Protein AF-A0A9F2QWY6-F1 (afdb_monomer)

Structure (mmCIF, N/CA/C/O backbone):
data_AF-A0A9F2QWY6-F1
#
_entry.id   AF-A0A9F2QWY6-F1
#
loop_
_atom_site.group_PDB
_atom_site.id
_atom_site.type_symbol
_atom_site.label_atom_id
_atom_site.label_alt_id
_atom_site.label_comp_id
_atom_site.label_asym_id
_atom_site.label_entity_id
_atom_site.label_seq_id
_atom_site.pdbx_PDB_ins_code
_atom_site.Cartn_x
_atom_site.Cartn_y
_atom_site.Cartn_z
_atom_site.occupancy
_atom_site.B_iso_or_equiv
_atom_site.auth_seq_id
_atom_site.auth_comp_id
_atom_site.auth_asym_id
_atom_site.auth_atom_id
_atom_site.pdbx_PDB_model_num
ATOM 1 N N . MET A 1 1 ? 34.491 2.754 6.392 1.00 31.45 1 MET A N 1
ATOM 2 C CA . MET A 1 1 ? 33.878 1.571 7.035 1.00 31.45 1 MET A CA 1
ATOM 3 C C . MET A 1 1 ? 32.371 1.788 7.098 1.00 31.45 1 MET A C 1
ATOM 5 O O . MET A 1 1 ? 31.916 2.496 7.986 1.00 31.45 1 MET A O 1
ATOM 9 N N . PHE A 1 2 ? 31.604 1.245 6.149 1.00 26.08 2 PHE A N 1
ATOM 10 C CA . PHE A 1 2 ? 30.136 1.249 6.210 1.00 26.08 2 PHE A CA 1
ATOM 11 C C . PHE A 1 2 ? 29.656 -0.187 6.412 1.00 26.08 2 PHE A C 1
ATOM 13 O O . PHE A 1 2 ? 30.104 -1.099 5.720 1.00 26.08 2 PHE A O 1
ATOM 20 N N . ASN A 1 3 ? 28.843 -0.392 7.447 1.00 26.22 3 ASN A N 1
ATOM 21 C CA . ASN A 1 3 ? 28.659 -1.705 8.055 1.00 26.22 3 ASN A CA 1
ATOM 22 C C . ASN A 1 3 ? 27.457 -2.434 7.433 1.00 26.22 3 ASN A C 1
ATOM 24 O O . ASN A 1 3 ? 26.312 -2.193 7.819 1.00 26.22 3 ASN A O 1
ATOM 28 N N . SER A 1 4 ? 27.719 -3.310 6.460 1.00 37.56 4 SER A N 1
ATOM 29 C CA . SER A 1 4 ? 26.700 -4.017 5.663 1.00 37.56 4 SER A CA 1
ATOM 30 C C . SER A 1 4 ? 26.098 -5.231 6.384 1.00 37.56 4 SER A C 1
ATOM 32 O O . SER A 1 4 ? 26.088 -6.333 5.847 1.00 37.56 4 SER A O 1
ATOM 34 N N . ASN A 1 5 ? 25.628 -5.036 7.619 1.00 38.53 5 ASN A N 1
ATOM 35 C CA . ASN A 1 5 ? 24.796 -5.992 8.356 1.00 38.53 5 ASN A CA 1
ATOM 36 C C . ASN A 1 5 ? 24.107 -5.296 9.545 1.00 38.53 5 ASN A C 1
ATOM 38 O O . ASN A 1 5 ? 24.535 -5.401 10.694 1.00 38.53 5 ASN A O 1
ATOM 42 N N . ARG A 1 6 ? 23.019 -4.565 9.274 1.00 45.00 6 ARG A N 1
ATOM 43 C CA . ARG A 1 6 ? 22.017 -4.238 10.299 1.00 45.00 6 ARG A CA 1
ATOM 44 C C . ARG A 1 6 ? 20.748 -5.023 10.002 1.00 45.00 6 ARG A C 1
ATOM 46 O O . ARG A 1 6 ? 20.099 -4.780 8.989 1.00 45.00 6 ARG A O 1
ATOM 53 N N . SER A 1 7 ? 20.385 -5.920 10.914 1.00 53.16 7 SER A N 1
ATOM 54 C CA . SER A 1 7 ? 19.002 -6.368 11.056 1.00 53.16 7 SER A CA 1
ATOM 55 C C . SER A 1 7 ? 18.111 -5.138 11.227 1.00 53.16 7 SER A C 1
ATOM 57 O O . SER A 1 7 ? 18.423 -4.273 12.049 1.00 53.16 7 SER A O 1
ATOM 59 N N . LEU A 1 8 ? 17.033 -5.052 10.450 1.00 58.62 8 LEU A N 1
ATOM 60 C CA . LEU A 1 8 ? 16.106 -3.926 10.499 1.00 58.62 8 LEU A CA 1
ATOM 61 C C . LEU A 1 8 ? 15.502 -3.817 11.909 1.00 58.62 8 LEU A C 1
ATOM 63 O O . LEU A 1 8 ? 14.853 -4.754 12.370 1.00 58.62 8 LEU A O 1
ATOM 67 N N . GLY A 1 9 ? 15.754 -2.710 12.612 1.00 58.84 9 GLY A N 1
ATOM 68 C CA . GLY A 1 9 ? 15.251 -2.525 13.972 1.00 58.84 9 GLY A CA 1
ATOM 69 C C . GLY A 1 9 ? 13.754 -2.222 13.973 1.00 58.84 9 GLY A C 1
ATOM 70 O O . GLY A 1 9 ? 13.238 -1.608 13.043 1.00 58.84 9 GLY A O 1
ATOM 71 N N . GLU A 1 10 ? 13.038 -2.575 15.042 1.00 57.00 10 GLU A N 1
ATOM 72 C CA . GLU A 1 10 ? 11.590 -2.308 15.128 1.00 57.00 10 GLU A CA 1
ATOM 73 C C . GLU A 1 10 ? 11.282 -0.798 15.067 1.00 57.00 10 GLU A C 1
ATOM 75 O O . GLU A 1 10 ? 10.338 -0.368 14.405 1.00 57.00 10 GLU A O 1
ATOM 80 N N . GLY A 1 11 ? 12.164 0.038 15.631 1.00 61.59 11 GLY A N 1
ATOM 81 C CA . GLY A 1 11 ? 12.109 1.497 15.487 1.00 61.59 11 GLY A CA 1
ATOM 82 C C . GLY A 1 11 ? 12.361 2.024 14.064 1.00 61.59 11 GLY A C 1
ATOM 83 O O . GLY A 1 11 ? 12.090 3.195 13.799 1.00 61.59 11 GLY A O 1
ATOM 84 N N . ASP A 1 12 ? 12.858 1.198 13.140 1.00 83.94 12 ASP A N 1
ATOM 85 C CA . ASP A 1 12 ? 13.017 1.550 11.726 1.00 83.94 12 ASP A CA 1
ATOM 86 C C . ASP A 1 12 ? 11.749 1.237 10.914 1.00 83.94 12 ASP A C 1
ATOM 88 O O . ASP A 1 12 ? 11.452 1.967 9.970 1.00 83.94 12 ASP A O 1
ATOM 92 N N . LEU A 1 13 ? 10.926 0.261 11.324 1.00 87.69 13 LEU A N 1
ATOM 93 C CA . LEU A 1 13 ? 9.651 -0.064 10.660 1.00 87.69 13 LEU A CA 1
ATOM 94 C C . LEU A 1 13 ? 8.667 1.117 10.654 1.00 87.69 13 LEU A C 1
ATOM 96 O O . LEU A 1 13 ? 8.023 1.371 9.636 1.00 87.69 13 LEU A O 1
ATOM 100 N N . ARG A 1 14 ? 8.591 1.896 11.745 1.00 91.12 14 ARG A N 1
ATOM 101 C CA . ARG A 1 14 ? 7.781 3.133 11.795 1.00 91.12 14 ARG A CA 1
ATOM 102 C C . ARG A 1 14 ? 8.348 4.238 10.901 1.00 91.12 14 ARG A C 1
ATOM 104 O O . ARG A 1 14 ? 7.586 4.987 10.294 1.00 91.12 14 ARG A O 1
ATOM 111 N N . LYS A 1 15 ? 9.679 4.344 10.790 1.00 89.00 15 LYS A N 1
ATOM 112 C CA . LYS A 1 15 ? 10.328 5.316 9.890 1.00 89.00 15 LYS A CA 1
ATOM 113 C C . LYS A 1 15 ? 10.047 4.961 8.435 1.00 89.00 15 LYS A C 1
ATOM 115 O O . LYS A 1 15 ? 9.662 5.841 7.676 1.00 89.00 15 LYS A O 1
ATOM 120 N N . LEU A 1 16 ? 10.168 3.684 8.073 1.00 90.44 16 LEU A N 1
ATOM 121 C CA . LEU A 1 16 ? 9.819 3.177 6.747 1.00 90.44 16 LEU A CA 1
ATOM 122 C C . LEU A 1 16 ? 8.336 3.406 6.441 1.00 90.44 16 LEU A C 1
ATOM 124 O O . LEU A 1 16 ? 8.017 3.818 5.332 1.00 90.44 16 LEU A O 1
ATOM 128 N N . LEU A 1 17 ? 7.441 3.240 7.425 1.00 93.25 17 LEU A N 1
ATOM 129 C CA . LEU A 1 17 ? 6.008 3.485 7.224 1.00 93.25 17 LEU A CA 1
ATOM 130 C C . LEU A 1 17 ? 5.759 4.968 6.938 1.00 93.25 17 LEU A C 1
ATOM 132 O O . LEU A 1 17 ? 4.978 5.309 6.060 1.00 93.25 17 LEU A O 1
ATOM 136 N N . LYS A 1 18 ? 6.481 5.857 7.628 1.00 92.62 18 LYS A N 1
ATOM 137 C CA . LYS A 1 18 ? 6.427 7.303 7.389 1.00 92.62 18 LYS A CA 1
ATOM 138 C C . LYS A 1 18 ? 7.015 7.700 6.030 1.00 92.62 18 LYS A C 1
ATOM 140 O O . LYS A 1 18 ? 6.496 8.634 5.426 1.00 92.62 18 LYS A O 1
ATOM 145 N N . ILE A 1 19 ? 8.071 7.017 5.578 1.00 92.00 19 ILE A N 1
ATOM 146 C CA . ILE A 1 19 ? 8.715 7.236 4.273 1.00 92.00 19 ILE A CA 1
ATOM 147 C C . ILE A 1 19 ? 7.774 6.809 3.143 1.00 92.00 19 ILE A C 1
ATOM 149 O O . ILE A 1 19 ? 7.465 7.636 2.300 1.00 92.00 19 ILE A O 1
ATOM 153 N N . TYR A 1 20 ? 7.271 5.572 3.173 1.00 95.31 20 TYR A N 1
ATOM 154 C CA . TYR A 1 20 ? 6.479 4.982 2.086 1.00 95.31 20 TYR A CA 1
ATOM 155 C C . TYR A 1 20 ? 4.966 5.235 2.174 1.00 95.31 20 TYR A C 1
ATOM 157 O O . TYR A 1 20 ? 4.208 4.676 1.384 1.00 95.31 20 TYR A O 1
ATOM 165 N N . ARG A 1 21 ? 4.480 6.031 3.138 1.00 95.75 21 ARG A N 1
ATOM 166 C CA . ARG A 1 21 ? 3.034 6.238 3.369 1.00 95.75 21 ARG A CA 1
ATOM 167 C C . ARG A 1 21 ? 2.292 6.673 2.104 1.00 95.75 21 ARG A C 1
ATOM 169 O O . ARG A 1 21 ? 1.187 6.196 1.853 1.00 95.75 21 ARG A O 1
ATOM 176 N N . THR A 1 22 ? 2.880 7.586 1.335 1.00 94.19 22 THR A N 1
ATOM 177 C CA . THR A 1 22 ? 2.271 8.122 0.110 1.00 94.19 22 THR A CA 1
ATOM 178 C C . THR A 1 22 ? 2.304 7.081 -1.007 1.00 94.19 22 THR A C 1
ATOM 180 O O . THR A 1 22 ? 1.315 6.889 -1.702 1.00 94.19 22 THR A O 1
ATOM 183 N N . GLU A 1 23 ? 3.411 6.364 -1.150 1.00 95.38 23 GLU A N 1
ATOM 184 C CA . GLU A 1 23 ? 3.633 5.332 -2.158 1.00 95.38 23 GLU A CA 1
ATOM 185 C C . GLU A 1 23 ? 2.704 4.132 -1.940 1.00 95.38 23 GLU A C 1
ATOM 187 O O . GLU A 1 23 ? 2.118 3.645 -2.903 1.00 95.38 23 GLU A O 1
ATOM 192 N N . ILE A 1 24 ? 2.504 3.705 -0.686 1.00 96.44 24 ILE A N 1
ATOM 193 C CA . ILE A 1 24 ? 1.517 2.681 -0.308 1.00 96.44 24 ILE A CA 1
ATOM 194 C C . ILE A 1 24 ? 0.100 3.187 -0.614 1.00 96.44 24 ILE A C 1
ATOM 196 O O . ILE A 1 24 ? -0.654 2.506 -1.301 1.00 96.44 24 ILE A O 1
ATOM 200 N N . SER A 1 25 ? -0.251 4.401 -0.176 1.00 97.75 25 SER A N 1
ATOM 201 C CA . SER A 1 25 ? -1.552 5.028 -0.468 1.00 97.75 25 SER A CA 1
ATOM 202 C C . SER A 1 25 ? -1.854 5.089 -1.976 1.00 97.75 25 SER A C 1
ATOM 204 O O . SER A 1 25 ? -2.958 4.752 -2.387 1.00 97.75 25 SER A O 1
ATOM 206 N N . MET A 1 26 ? -0.868 5.426 -2.813 1.00 96.38 26 MET A N 1
ATOM 207 C CA . MET A 1 26 ? -0.987 5.489 -4.280 1.00 96.38 26 MET A CA 1
ATOM 208 C C . MET A 1 26 ? -0.826 4.128 -4.990 1.00 96.38 26 MET A C 1
ATOM 210 O O . MET A 1 26 ? -0.953 4.051 -6.222 1.00 96.38 26 MET A O 1
ATOM 214 N N . ALA A 1 27 ? -0.507 3.064 -4.249 1.00 95.88 27 ALA A N 1
ATOM 215 C CA . ALA A 1 27 ? -0.472 1.682 -4.727 1.00 95.88 27 ALA A CA 1
ATOM 216 C C . ALA A 1 27 ? -1.805 0.953 -4.534 1.00 95.88 27 ALA A C 1
ATOM 218 O O . ALA A 1 27 ? -2.097 0.041 -5.305 1.00 95.88 27 ALA A O 1
ATOM 219 N N . VAL A 1 28 ? -2.593 1.359 -3.537 1.00 94.75 28 VAL A N 1
ATOM 220 C CA . VAL A 1 28 ? -3.826 0.681 -3.130 1.00 94.75 28 VAL A CA 1
ATOM 221 C C . VAL A 1 28 ? -5.040 1.357 -3.774 1.00 94.75 28 VAL A C 1
ATOM 223 O O . VAL A 1 28 ? -5.599 2.329 -3.266 1.00 94.75 28 VAL A O 1
ATOM 226 N N . ASP A 1 29 ? -5.423 0.828 -4.932 1.00 93.31 29 ASP A N 1
ATOM 227 C CA . ASP A 1 29 ? -6.528 1.287 -5.781 1.00 93.31 29 ASP A CA 1
ATOM 228 C C . ASP A 1 29 ? -7.909 0.771 -5.333 1.00 93.31 29 ASP A C 1
ATOM 230 O O . ASP A 1 29 ? -8.920 1.394 -5.650 1.00 93.31 29 ASP A O 1
ATOM 234 N N . ASP A 1 30 ? -7.966 -0.319 -4.562 1.00 94.88 30 ASP A N 1
ATOM 235 C CA . ASP A 1 30 ? -9.177 -0.793 -3.880 1.00 94.88 30 ASP A CA 1
ATOM 236 C C . ASP A 1 30 ? -8.897 -1.280 -2.447 1.00 94.88 30 ASP A C 1
ATOM 238 O O . ASP A 1 30 ? -7.800 -1.737 -2.126 1.00 94.88 30 ASP A O 1
ATOM 242 N N . VAL A 1 31 ? -9.911 -1.195 -1.580 1.00 93.44 31 VAL A N 1
ATOM 243 C CA . VAL A 1 31 ? -9.851 -1.611 -0.167 1.00 93.44 31 VAL A CA 1
ATOM 244 C C . VAL A 1 31 ? -9.724 -3.122 0.032 1.00 93.44 31 VAL A C 1
ATOM 246 O O . VAL A 1 31 ? -9.219 -3.550 1.071 1.00 93.44 31 VAL A O 1
ATOM 249 N N . PHE A 1 32 ? -10.150 -3.937 -0.930 1.00 95.88 32 PHE A N 1
ATOM 250 C CA . PHE A 1 32 ? -9.968 -5.381 -0.905 1.00 95.88 32 PHE A CA 1
ATOM 251 C C . PHE A 1 32 ? -8.766 -5.794 -1.779 1.00 95.88 32 PHE A C 1
ATOM 253 O O . PHE A 1 32 ? -8.656 -5.335 -2.920 1.00 95.88 32 PHE A O 1
ATOM 260 N N . PRO A 1 33 ? -7.878 -6.691 -1.301 1.00 97.25 33 PRO A N 1
ATOM 261 C CA . PRO A 1 33 ? -7.937 -7.427 -0.033 1.00 97.25 33 PRO A CA 1
ATOM 262 C C . PRO A 1 33 ? -7.237 -6.753 1.164 1.00 97.25 33 PRO A C 1
ATOM 264 O O . PRO A 1 33 ? -7.362 -7.266 2.277 1.00 97.25 33 PRO A O 1
ATOM 267 N N . LEU A 1 34 ? -6.513 -5.63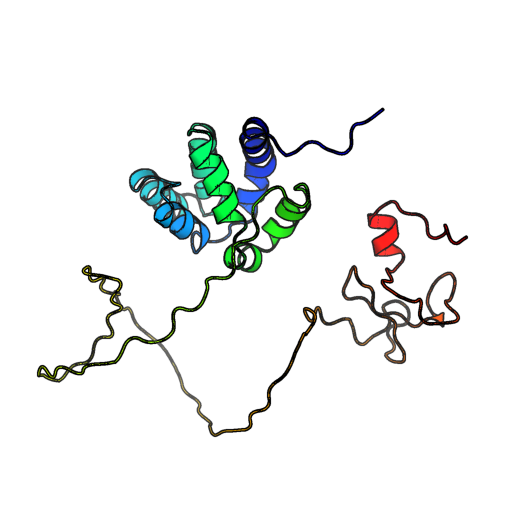6 0.993 1.00 97.81 34 LEU A N 1
ATOM 268 C CA . LEU A 1 34 ? -5.628 -5.117 2.050 1.00 97.81 34 LEU A CA 1
ATOM 269 C C . LEU A 1 34 ? -6.358 -4.721 3.343 1.00 97.81 34 LEU A C 1
ATOM 271 O O . LEU A 1 34 ? -5.968 -5.189 4.407 1.00 97.81 34 LEU A O 1
ATOM 275 N N . LEU A 1 35 ? -7.398 -3.883 3.275 1.00 97.75 35 LEU A N 1
ATOM 276 C CA . LEU A 1 35 ? -8.087 -3.366 4.470 1.00 97.75 35 LEU A CA 1
ATOM 277 C C . LEU A 1 35 ? -8.745 -4.491 5.280 1.00 97.75 35 LEU A C 1
ATOM 279 O O . LEU A 1 35 ? -8.720 -4.469 6.506 1.00 97.75 35 LEU A O 1
ATOM 283 N N . HIS A 1 36 ? -9.282 -5.495 4.586 1.00 97.31 36 HIS A N 1
ATOM 284 C CA . HIS A 1 36 ? -9.904 -6.665 5.206 1.00 97.31 36 HIS A CA 1
ATOM 285 C C . HIS A 1 36 ? -8.840 -7.527 5.890 1.00 97.31 36 HIS A C 1
ATOM 287 O O . HIS A 1 36 ? -8.947 -7.804 7.077 1.00 97.31 36 HIS A O 1
ATOM 293 N N . GLY A 1 37 ? -7.728 -7.808 5.202 1.00 96.50 37 GLY A N 1
ATOM 294 C CA . GLY A 1 37 ? -6.597 -8.512 5.803 1.00 96.50 37 GLY A CA 1
ATOM 295 C C . GLY A 1 37 ? -5.927 -7.768 6.966 1.00 96.50 37 GLY A C 1
ATOM 296 O O . GLY A 1 37 ? -5.233 -8.410 7.748 1.00 96.50 37 GLY A O 1
ATOM 297 N N . LEU A 1 38 ? -6.097 -6.446 7.089 1.00 97.06 38 LEU A N 1
ATOM 298 C CA . LEU A 1 38 ? -5.655 -5.677 8.258 1.00 97.06 38 LEU A CA 1
ATOM 299 C C . LEU A 1 38 ? -6.642 -5.794 9.429 1.00 97.06 38 LEU A C 1
ATOM 301 O O . LEU A 1 38 ? -6.194 -5.848 10.570 1.00 97.06 38 LEU A O 1
ATOM 305 N N . ALA A 1 39 ? -7.949 -5.867 9.167 1.00 95.81 39 ALA A N 1
ATOM 306 C CA . ALA A 1 39 ? -8.962 -6.098 10.199 1.00 95.81 39 ALA A CA 1
ATOM 307 C C . ALA A 1 39 ? -8.910 -7.542 10.734 1.00 95.81 39 ALA A C 1
ATOM 309 O O . ALA A 1 39 ? -8.868 -7.743 11.943 1.00 95.81 39 ALA A O 1
ATOM 310 N N . ASP A 1 40 ? -8.790 -8.536 9.845 1.00 94.69 40 ASP A N 1
ATOM 311 C CA . ASP A 1 40 ? -8.671 -9.966 10.186 1.00 94.69 40 ASP A CA 1
ATOM 312 C C . ASP A 1 40 ? -7.432 -10.294 11.046 1.00 94.69 40 ASP A C 1
ATOM 314 O O . ASP A 1 40 ? -7.361 -11.357 11.660 1.00 94.69 40 ASP A O 1
ATOM 318 N N . HIS A 1 41 ? -6.422 -9.414 11.040 1.00 93.12 41 HIS A N 1
ATOM 319 C CA . HIS A 1 41 ? -5.183 -9.532 11.826 1.00 93.12 41 HIS A CA 1
ATOM 320 C C . HIS A 1 41 ? -5.108 -8.492 12.960 1.00 93.12 41 HIS A C 1
ATOM 322 O O . HIS A 1 41 ? -4.023 -8.238 13.472 1.00 93.12 41 HIS A O 1
ATOM 328 N N . GLU A 1 42 ? -6.238 -7.871 13.325 1.00 93.81 42 GLU A N 1
ATOM 329 C CA . GLU A 1 42 ? -6.377 -6.892 14.422 1.00 93.81 42 GLU A CA 1
ATOM 330 C C . GLU A 1 42 ? -5.456 -5.652 14.312 1.00 93.81 42 GLU A C 1
ATOM 332 O O . GLU A 1 42 ? -5.250 -4.917 15.276 1.00 93.81 42 GLU A O 1
ATOM 337 N N . VAL A 1 43 ? -4.930 -5.370 13.114 1.00 96.31 43 VAL A N 1
ATOM 338 C CA . VAL A 1 43 ? -4.032 -4.234 12.833 1.00 96.31 43 VAL A CA 1
ATOM 339 C C . VAL A 1 43 ? -4.796 -2.910 12.736 1.00 96.31 43 VAL A C 1
ATOM 341 O O . VAL A 1 43 ? -4.250 -1.841 13.018 1.00 96.31 43 VAL A O 1
ATOM 344 N N . VAL A 1 44 ? -6.063 -2.968 12.318 1.00 95.56 44 VAL A N 1
ATOM 345 C CA . VAL A 1 44 ? -7.010 -1.846 12.372 1.00 95.56 44 VAL A CA 1
ATOM 346 C C . VAL A 1 44 ? -8.196 -2.233 13.245 1.00 95.56 44 VAL A C 1
ATOM 348 O O . VAL A 1 44 ? -8.678 -3.361 13.182 1.00 95.56 44 VAL A O 1
ATOM 351 N N . THR A 1 45 ? -8.680 -1.291 14.054 1.00 96.00 45 THR A N 1
ATOM 352 C CA . THR A 1 45 ? -9.898 -1.490 14.849 1.00 96.00 45 THR A CA 1
ATOM 353 C C . THR A 1 45 ? -11.135 -1.527 13.949 1.00 96.00 45 THR A C 1
ATOM 355 O O . THR A 1 45 ? -11.123 -0.987 12.843 1.00 96.00 45 THR A O 1
ATOM 358 N N . GLU A 1 46 ? -12.239 -2.104 14.433 1.00 94.81 46 GLU A N 1
ATOM 359 C CA . GLU A 1 46 ? -13.519 -2.111 13.705 1.00 94.81 46 GLU A CA 1
ATOM 360 C C . GLU A 1 46 ? -14.016 -0.684 13.378 1.00 94.81 46 GLU A C 1
ATOM 362 O O . GLU A 1 46 ? -14.585 -0.443 12.314 1.00 94.81 46 GLU A O 1
ATOM 367 N N . GLU A 1 47 ? -13.750 0.274 14.272 1.00 96.44 47 GLU A N 1
ATOM 368 C CA . GLU A 1 47 ? -13.985 1.709 14.067 1.00 96.44 47 GLU A CA 1
ATOM 369 C C . GLU A 1 47 ? -13.159 2.240 12.884 1.00 96.44 47 GLU A C 1
ATOM 371 O O . GLU A 1 47 ? -13.725 2.697 11.894 1.00 96.44 47 GLU A O 1
ATOM 376 N N . MET A 1 48 ? -11.831 2.069 12.915 1.00 97.56 48 MET A N 1
ATOM 377 C CA . MET A 1 48 ? -10.935 2.520 11.842 1.00 97.56 48 MET A CA 1
ATOM 378 C C . MET A 1 48 ? -11.219 1.832 10.498 1.00 97.56 48 MET A C 1
ATOM 380 O O . MET A 1 48 ? -11.069 2.445 9.439 1.00 97.56 48 MET A O 1
ATOM 384 N N . PHE A 1 49 ? -11.661 0.573 10.517 1.00 97.81 49 PHE A N 1
ATOM 385 C CA . PHE A 1 49 ? -12.118 -0.148 9.329 1.00 97.81 49 PHE A CA 1
ATOM 386 C C . PHE A 1 49 ? -13.349 0.525 8.701 1.00 97.81 49 PHE A C 1
ATOM 388 O O . PHE A 1 49 ? -13.333 0.838 7.507 1.00 97.81 49 PHE A O 1
ATOM 395 N N . LYS A 1 50 ? -14.389 0.809 9.501 1.00 97.38 50 LYS A N 1
ATOM 396 C CA . LYS A 1 50 ? -15.615 1.492 9.045 1.00 97.38 50 LYS A CA 1
ATOM 397 C C . LYS A 1 50 ? -15.330 2.915 8.565 1.00 97.38 50 LYS A C 1
ATOM 399 O O . LYS A 1 50 ? -15.787 3.282 7.483 1.00 97.38 50 LYS A O 1
ATOM 404 N N . ASP A 1 51 ? -14.517 3.667 9.302 1.00 97.62 51 ASP A N 1
ATOM 405 C CA . ASP A 1 51 ? -14.085 5.014 8.918 1.00 97.62 51 ASP A CA 1
ATOM 406 C C . ASP A 1 51 ? -13.340 5.002 7.579 1.00 97.62 51 ASP A C 1
ATOM 408 O O . ASP A 1 51 ? -13.613 5.825 6.707 1.00 97.62 51 ASP A O 1
ATOM 412 N N . THR A 1 52 ? -12.440 4.034 7.367 1.00 97.50 52 THR A N 1
ATOM 413 C CA . THR A 1 52 ? -11.693 3.907 6.104 1.00 97.50 52 THR A CA 1
ATOM 414 C C . THR A 1 52 ? -12.615 3.553 4.932 1.00 97.50 52 THR A C 1
ATOM 416 O O . THR A 1 52 ? -12.416 4.067 3.830 1.00 97.50 52 THR A O 1
ATOM 419 N N . LEU A 1 53 ? -13.651 2.730 5.144 1.00 97.69 53 LEU A N 1
ATOM 420 C CA . LEU A 1 53 ? -14.665 2.453 4.120 1.00 97.69 53 LEU A CA 1
ATOM 421 C C . LEU A 1 53 ? -15.504 3.696 3.788 1.00 97.69 53 LEU A C 1
ATOM 423 O O . LEU A 1 53 ? -15.655 4.021 2.613 1.00 97.69 53 LEU A O 1
ATOM 427 N N . HIS A 1 54 ? -15.977 4.444 4.785 1.00 97.50 54 HIS A N 1
ATOM 428 C CA . HIS A 1 54 ? -16.724 5.682 4.539 1.00 97.50 54 HIS A CA 1
ATOM 429 C C . HIS A 1 54 ? -15.858 6.760 3.856 1.00 97.50 54 HIS A C 1
ATOM 431 O O . HIS A 1 54 ? -16.303 7.477 2.953 1.00 97.50 54 HIS A O 1
ATOM 437 N N . LEU A 1 55 ? -14.578 6.840 4.228 1.00 96.62 55 LEU A N 1
ATOM 438 C CA . LEU A 1 55 ? -13.622 7.754 3.610 1.00 96.62 55 LEU A CA 1
ATOM 439 C C . LEU A 1 55 ? -13.288 7.350 2.162 1.00 96.62 55 LEU A C 1
ATOM 441 O O . LEU A 1 55 ? -13.025 8.215 1.328 1.00 96.62 55 LEU A O 1
ATOM 445 N N . LYS A 1 56 ? -13.364 6.054 1.820 1.00 95.50 56 LYS A N 1
ATOM 446 C CA . LYS A 1 56 ? -13.255 5.564 0.433 1.00 95.50 56 LYS A CA 1
ATOM 447 C C . LYS A 1 56 ? -14.388 6.110 -0.439 1.00 95.50 56 LYS A C 1
ATOM 449 O O . LYS A 1 56 ? -14.130 6.520 -1.567 1.00 95.50 56 LYS A O 1
ATOM 454 N N . GLU A 1 57 ? -15.618 6.116 0.072 1.00 95.31 57 GLU A N 1
ATOM 455 C CA . GLU A 1 57 ? -16.810 6.581 -0.655 1.00 95.31 57 GLU A CA 1
ATOM 456 C C . GLU A 1 57 ? -16.809 8.098 -0.879 1.00 95.31 57 GLU A C 1
ATOM 458 O O . GLU A 1 57 ? -17.238 8.571 -1.929 1.00 95.31 57 GLU A O 1
ATOM 463 N N . THR A 1 58 ? -16.312 8.858 0.099 1.00 97.00 58 THR A N 1
ATOM 464 C CA . THR A 1 58 ? -16.344 10.330 0.093 1.00 97.00 58 THR A CA 1
ATOM 465 C C . THR A 1 58 ? -15.099 10.973 -0.520 1.00 97.00 58 THR A C 1
ATOM 467 O O . THR A 1 58 ? -15.204 12.024 -1.151 1.00 97.00 58 THR A O 1
ATOM 470 N N . GLU A 1 59 ? -13.922 10.357 -0.366 1.00 95.44 59 GLU A N 1
ATOM 471 C CA . GLU A 1 59 ? -12.629 10.939 -0.757 1.00 95.44 59 GLU A CA 1
ATOM 472 C C . GLU A 1 59 ? -11.748 10.030 -1.636 1.00 95.44 59 GLU A C 1
ATOM 474 O O . GLU A 1 59 ? -10.688 10.456 -2.107 1.00 95.44 59 GLU A O 1
ATOM 479 N N . GLY A 1 60 ? -12.178 8.791 -1.890 1.00 95.25 60 GLY A N 1
ATOM 480 C CA . GLY A 1 60 ? -11.467 7.815 -2.716 1.00 95.25 60 GLY A CA 1
ATOM 481 C C . GLY A 1 60 ? -10.408 6.995 -1.967 1.00 95.25 60 GLY A C 1
ATOM 482 O O . GLY A 1 60 ? -9.849 7.408 -0.948 1.00 95.25 60 GLY A O 1
ATOM 483 N N . CYS A 1 61 ? -10.094 5.815 -2.517 1.00 95.12 61 CYS A N 1
ATOM 484 C CA . CYS A 1 61 ? -9.217 4.806 -1.906 1.00 95.12 61 CYS A CA 1
ATOM 485 C C . CYS A 1 61 ? -7.879 5.377 -1.413 1.00 95.12 61 CYS A C 1
ATOM 487 O O . CYS A 1 61 ? -7.508 5.166 -0.260 1.00 95.12 61 CYS A O 1
ATOM 489 N N . HIS A 1 62 ? -7.172 6.147 -2.249 1.00 96.75 62 HIS A N 1
ATOM 490 C CA . HIS A 1 62 ? -5.844 6.655 -1.898 1.00 96.75 62 HIS A CA 1
ATOM 491 C C . HIS A 1 62 ? -5.878 7.536 -0.638 1.00 96.75 62 HIS A C 1
ATOM 493 O O . HIS A 1 62 ? -5.056 7.348 0.265 1.00 96.75 62 HIS A O 1
ATOM 499 N N . LYS A 1 63 ? -6.833 8.474 -0.540 1.00 96.56 63 LYS A N 1
ATOM 500 C CA . LYS A 1 63 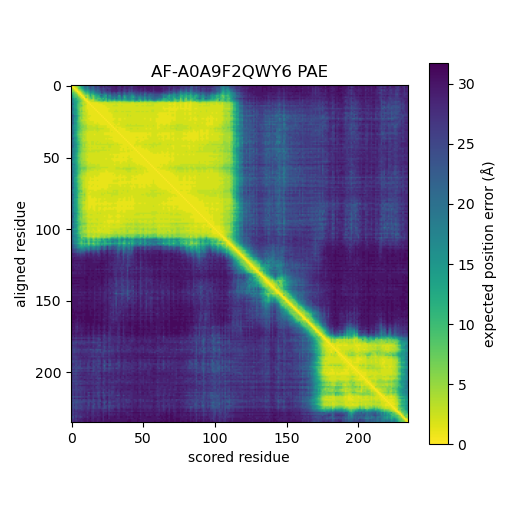? -6.930 9.389 0.608 1.00 96.56 63 LYS A CA 1
ATOM 501 C C . LYS A 1 63 ? -7.430 8.664 1.860 1.00 96.56 63 LYS A C 1
ATOM 503 O O . LYS A 1 63 ? -6.879 8.893 2.937 1.00 96.56 63 LYS A O 1
ATOM 508 N N . ALA A 1 64 ? -8.343 7.703 1.699 1.00 97.81 64 ALA A N 1
ATOM 509 C CA . ALA A 1 64 ? -8.766 6.806 2.770 1.00 97.81 64 ALA A CA 1
ATOM 510 C C . ALA A 1 64 ? -7.583 6.042 3.395 1.00 97.81 64 ALA A C 1
ATOM 512 O O . ALA A 1 64 ? -7.328 6.158 4.597 1.00 97.81 64 ALA A O 1
ATOM 513 N N . PHE A 1 65 ? -6.777 5.358 2.573 1.00 98.19 65 PHE A N 1
ATOM 514 C CA . PHE A 1 65 ? -5.578 4.665 3.052 1.00 98.19 65 PHE A CA 1
ATOM 515 C C . PHE A 1 65 ? -4.525 5.624 3.610 1.00 98.19 65 PHE A C 1
ATOM 517 O O . PHE A 1 65 ? -3.886 5.293 4.603 1.00 98.19 65 PHE A O 1
ATOM 524 N N . TYR A 1 66 ? -4.345 6.823 3.050 1.00 97.94 66 TYR A N 1
ATOM 525 C CA . TYR A 1 66 ? -3.408 7.802 3.615 1.00 97.94 66 TYR A CA 1
ATOM 526 C C . TYR A 1 66 ? -3.779 8.189 5.056 1.00 97.94 66 TYR A C 1
ATOM 528 O O . TYR A 1 66 ? -2.900 8.270 5.921 1.00 97.94 66 TYR A O 1
ATOM 536 N N . THR A 1 67 ? -5.069 8.393 5.332 1.00 97.75 67 THR A N 1
ATOM 537 C CA . THR A 1 67 ? -5.582 8.687 6.679 1.00 97.75 67 THR A CA 1
ATOM 538 C C . THR A 1 67 ? -5.417 7.486 7.611 1.00 97.75 67 THR A C 1
ATOM 540 O O . THR A 1 67 ? -4.819 7.639 8.677 1.00 97.75 67 THR A O 1
ATOM 543 N N . MET A 1 68 ? -5.801 6.279 7.181 1.00 98.38 68 MET A N 1
ATOM 544 C CA . MET A 1 68 ? -5.611 5.037 7.947 1.00 98.38 68 MET A CA 1
ATOM 545 C C . MET A 1 68 ? -4.128 4.781 8.291 1.00 98.38 68 MET A C 1
ATOM 547 O O . MET A 1 68 ? -3.785 4.502 9.437 1.00 98.38 68 MET A O 1
ATOM 551 N N . LEU A 1 69 ? -3.211 4.960 7.333 1.00 98.06 69 LEU A N 1
ATOM 552 C CA . LEU A 1 69 ? -1.761 4.84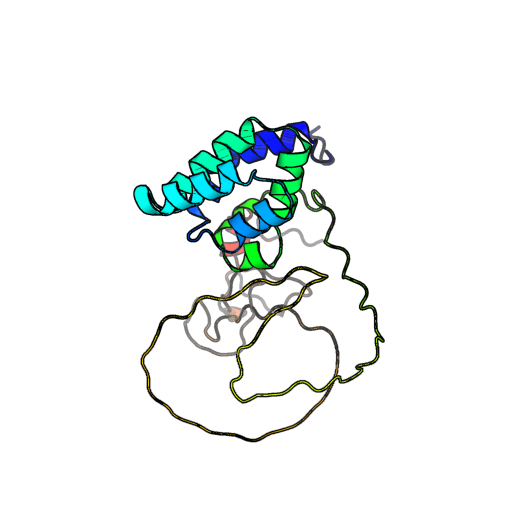4 7.554 1.00 98.06 69 LEU A CA 1
ATOM 553 C C . LEU A 1 69 ? -1.224 5.956 8.476 1.00 98.06 69 LEU A C 1
ATOM 555 O O . LEU A 1 69 ? -0.226 5.767 9.172 1.00 98.06 69 LEU A O 1
ATOM 559 N N . THR A 1 70 ? -1.876 7.122 8.505 1.00 96.25 70 THR A N 1
ATOM 560 C CA . THR A 1 70 ? -1.549 8.218 9.433 1.00 96.25 70 THR A CA 1
ATOM 561 C C . THR A 1 70 ? -2.011 7.916 10.857 1.00 96.25 70 THR A C 1
ATOM 563 O O . THR A 1 70 ? -1.282 8.224 11.799 1.00 96.25 70 THR A O 1
ATOM 566 N N . TRP A 1 71 ? -3.160 7.259 11.030 1.00 97.88 71 TRP A N 1
ATOM 567 C CA . TRP A 1 71 ? -3.582 6.691 12.312 1.00 97.88 71 TRP A CA 1
ATOM 568 C C . TRP A 1 71 ? -2.631 5.572 12.769 1.00 97.88 71 TRP A C 1
ATOM 570 O O . TRP A 1 71 ? -2.164 5.593 13.910 1.00 97.88 71 TRP A O 1
ATOM 580 N N . LEU A 1 72 ? -2.246 4.667 11.860 1.00 96.56 72 LEU A N 1
ATOM 581 C CA . LEU A 1 72 ? -1.334 3.551 12.135 1.00 96.56 72 LEU A CA 1
ATOM 582 C C . LEU A 1 72 ? 0.050 4.028 12.610 1.00 96.56 72 LEU A C 1
ATOM 584 O O . LEU A 1 72 ? 0.648 3.433 13.504 1.00 96.56 72 LEU A O 1
ATOM 588 N N . LEU A 1 73 ? 0.543 5.152 12.076 1.00 95.12 73 LEU A N 1
ATOM 589 C CA . LEU A 1 73 ? 1.791 5.789 12.520 1.00 95.12 73 LEU A CA 1
ATOM 590 C C . LEU A 1 73 ? 1.800 6.220 13.999 1.00 95.12 73 LEU A C 1
ATOM 592 O O . LEU A 1 73 ? 2.886 6.505 14.516 1.00 95.12 73 LEU A O 1
ATOM 596 N N . ASN A 1 74 ? 0.646 6.240 14.675 1.00 94.75 74 ASN A N 1
ATOM 597 C CA . ASN A 1 74 ? 0.503 6.538 16.103 1.00 94.75 74 ASN A CA 1
ATOM 598 C C . ASN A 1 74 ? 0.224 5.301 16.979 1.00 94.75 74 ASN A C 1
ATOM 600 O O . ASN A 1 74 ? 0.288 5.4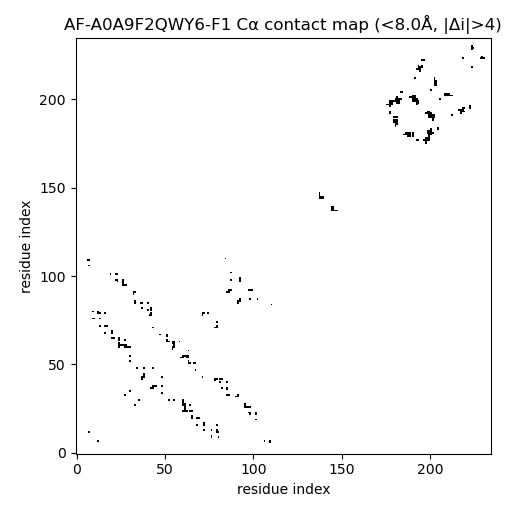27 18.198 1.00 94.75 74 ASN A O 1
ATOM 604 N N . GLN A 1 75 ? -0.014 4.120 16.394 1.00 93.81 75 GLN A N 1
ATOM 605 C CA . GLN A 1 75 ? -0.194 2.867 17.146 1.00 93.81 75 GLN A CA 1
ATOM 606 C C . GLN A 1 75 ? 1.133 2.366 17.734 1.00 93.81 75 GLN A C 1
ATOM 608 O O . GLN A 1 75 ? 2.168 3.023 17.606 1.00 93.81 75 GLN A O 1
ATOM 613 N N . ASP A 1 76 ? 1.144 1.218 18.402 1.00 93.31 76 ASP A N 1
ATOM 614 C CA . ASP A 1 76 ? 2.351 0.595 18.952 1.00 93.31 76 ASP A CA 1
ATOM 615 C C . ASP A 1 76 ? 3.265 -0.013 17.853 1.00 93.31 76 ASP A C 1
ATOM 617 O O . ASP A 1 76 ? 3.059 0.183 16.654 1.00 93.31 76 ASP A O 1
ATOM 621 N N . LEU A 1 77 ? 4.362 -0.676 18.242 1.00 90.62 77 LEU A N 1
ATOM 622 C CA . LEU A 1 77 ? 5.307 -1.267 17.279 1.00 90.62 77 LEU A CA 1
ATOM 623 C C . LEU A 1 77 ? 4.907 -2.665 16.780 1.00 90.62 77 LEU A C 1
ATOM 625 O O . LEU A 1 77 ? 5.347 -3.016 15.685 1.00 90.62 77 LEU A O 1
ATOM 629 N N . SER A 1 78 ? 4.082 -3.424 17.512 1.00 90.81 78 SER A N 1
ATOM 630 C CA . SER A 1 78 ? 3.499 -4.674 17.007 1.00 90.81 78 SER A CA 1
ATOM 631 C C . SER A 1 78 ? 2.537 -4.356 15.876 1.00 90.81 78 SER A C 1
ATOM 633 O O . SER A 1 78 ? 2.817 -4.756 14.754 1.00 90.81 78 SER A O 1
ATOM 635 N N . SER A 1 79 ? 1.547 -3.482 16.094 1.00 94.06 79 SER A N 1
ATOM 636 C CA . SER A 1 79 ? 0.592 -3.074 15.047 1.00 94.06 79 SER A CA 1
ATOM 637 C C . SER A 1 79 ? 1.278 -2.637 13.740 1.00 94.06 79 SER A C 1
ATOM 639 O O . SER A 1 79 ? 0.866 -3.014 12.645 1.00 94.06 79 SER A O 1
ATOM 641 N N . ILE A 1 80 ? 2.396 -1.902 13.822 1.00 94.31 80 ILE A N 1
ATOM 642 C CA . ILE A 1 80 ? 3.183 -1.508 12.636 1.00 94.31 80 ILE A CA 1
ATOM 643 C C . ILE A 1 80 ? 3.926 -2.693 11.996 1.00 94.31 80 ILE A C 1
ATOM 645 O O . ILE A 1 80 ? 4.042 -2.759 10.773 1.00 94.31 80 ILE A O 1
ATOM 649 N N . LYS A 1 81 ? 4.461 -3.623 12.787 1.00 90.75 81 LYS A N 1
ATOM 650 C CA . LYS A 1 81 ? 5.128 -4.843 12.305 1.00 90.75 81 LYS A CA 1
ATOM 651 C C . LYS A 1 81 ? 4.133 -5.798 11.645 1.00 90.75 81 LYS A C 1
ATOM 653 O O . LYS A 1 81 ? 4.419 -6.315 10.565 1.00 90.75 81 LYS A O 1
ATOM 658 N N . ASP A 1 82 ? 2.965 -5.958 12.251 1.00 93.12 82 ASP A N 1
ATOM 659 C CA . ASP A 1 82 ? 1.863 -6.790 11.780 1.00 93.12 82 ASP A CA 1
ATOM 660 C C . ASP A 1 82 ? 1.264 -6.206 10.488 1.00 93.12 82 ASP A C 1
ATOM 662 O O . ASP A 1 82 ? 1.111 -6.935 9.506 1.00 93.12 82 ASP A O 1
ATOM 666 N N . PHE A 1 83 ? 1.109 -4.875 10.395 1.00 96.88 83 PHE A N 1
ATOM 667 C CA . PHE A 1 83 ? 0.815 -4.176 9.135 1.00 96.88 83 PHE A CA 1
ATOM 668 C C . PHE A 1 83 ? 1.773 -4.570 8.006 1.00 96.88 83 PHE A C 1
ATOM 670 O O . PHE A 1 83 ? 1.320 -4.921 6.918 1.00 96.88 83 PHE A O 1
ATOM 677 N N . TRP A 1 84 ? 3.089 -4.530 8.239 1.00 94.75 84 TRP A N 1
ATOM 678 C CA . TRP A 1 84 ? 4.063 -4.881 7.201 1.00 94.75 84 TRP A CA 1
ATOM 679 C C . TRP A 1 84 ? 3.980 -6.356 6.796 1.00 94.75 84 TRP A C 1
ATOM 681 O O . TRP A 1 84 ? 4.113 -6.671 5.612 1.00 94.75 84 TRP A O 1
ATOM 691 N N . MET A 1 85 ? 3.723 -7.255 7.752 1.00 91.56 85 MET A N 1
ATOM 692 C CA . MET A 1 85 ? 3.511 -8.676 7.464 1.00 91.56 85 MET A CA 1
ATOM 693 C C . MET A 1 85 ? 2.232 -8.925 6.657 1.00 91.56 85 MET A C 1
ATOM 695 O O . MET A 1 85 ? 2.230 -9.821 5.818 1.00 91.56 85 MET A O 1
ATOM 699 N N . VAL A 1 86 ? 1.170 -8.137 6.857 1.00 95.38 86 VAL A N 1
ATOM 700 C CA . VAL A 1 86 ? -0.049 -8.194 6.032 1.00 95.38 86 VAL A CA 1
ATOM 701 C C . VAL A 1 86 ? 0.188 -7.579 4.651 1.00 95.38 86 VAL A C 1
ATOM 703 O O . VAL A 1 86 ? -0.116 -8.225 3.647 1.00 95.38 86 VAL A O 1
ATOM 706 N N . LEU A 1 87 ? 0.755 -6.370 4.575 1.00 95.75 87 LEU A N 1
ATOM 707 C CA . LEU A 1 87 ? 0.980 -5.627 3.327 1.00 95.75 87 LEU A CA 1
ATOM 708 C C . LEU A 1 87 ? 1.782 -6.442 2.305 1.00 95.75 87 LEU A C 1
ATOM 710 O O . LEU A 1 87 ? 1.478 -6.405 1.116 1.00 95.75 87 LEU 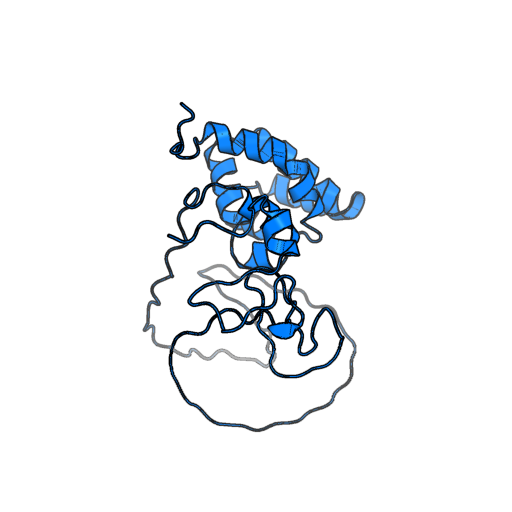A O 1
ATOM 714 N N . PHE A 1 88 ? 2.782 -7.193 2.769 1.00 93.88 88 PHE A N 1
ATOM 715 C CA . PHE A 1 88 ? 3.679 -7.976 1.920 1.00 93.88 88 PHE A CA 1
ATOM 716 C C . PHE A 1 88 ? 3.284 -9.454 1.758 1.00 93.88 88 PHE A C 1
ATOM 718 O O . PHE A 1 88 ? 4.101 -10.264 1.317 1.00 93.88 88 PHE A O 1
ATOM 725 N N . LYS A 1 89 ? 2.033 -9.825 2.063 1.00 88.19 89 LYS A N 1
ATOM 726 C CA . LYS A 1 89 ? 1.476 -11.117 1.626 1.00 88.19 89 LYS A CA 1
ATOM 727 C C . LYS A 1 89 ? 1.398 -11.172 0.097 1.00 88.19 89 LYS A C 1
ATOM 729 O O . LYS A 1 89 ? 1.109 -10.170 -0.553 1.00 88.19 89 LYS A O 1
ATOM 734 N N . GLU A 1 90 ? 1.602 -12.363 -0.461 1.00 89.06 90 GLU A N 1
ATOM 735 C CA . GLU A 1 90 ? 1.687 -12.607 -1.910 1.00 89.06 90 GLU A CA 1
ATOM 736 C C . GLU A 1 90 ? 0.466 -12.046 -2.663 1.00 89.06 90 GLU A C 1
ATOM 738 O O . GLU A 1 90 ? 0.632 -11.241 -3.574 1.00 89.06 90 GLU A O 1
ATOM 743 N N . TYR A 1 91 ? -0.753 -12.305 -2.176 1.00 91.00 91 TYR A N 1
ATOM 744 C CA . TYR A 1 91 ? -1.986 -11.777 -2.779 1.00 91.00 91 TYR A CA 1
ATOM 745 C C . TYR A 1 91 ? -2.082 -10.236 -2.806 1.00 91.00 91 TYR A C 1
ATOM 747 O O . TYR A 1 91 ? -2.709 -9.674 -3.701 1.00 91.00 91 TYR A O 1
ATOM 755 N N . ASN A 1 92 ? -1.464 -9.530 -1.849 1.00 92.88 92 ASN A N 1
ATOM 756 C CA . ASN A 1 92 ? -1.405 -8.062 -1.847 1.00 92.88 92 ASN A CA 1
ATOM 757 C C . ASN A 1 92 ? -0.353 -7.570 -2.852 1.00 92.88 92 ASN A C 1
ATOM 759 O O . ASN A 1 92 ? -0.593 -6.622 -3.595 1.00 92.88 92 ASN A O 1
ATOM 763 N N . LEU A 1 93 ? 0.801 -8.235 -2.907 1.00 91.56 93 LEU A N 1
ATOM 764 C CA . LEU A 1 93 ? 1.879 -7.938 -3.854 1.00 91.56 93 LEU A CA 1
ATOM 765 C C . LEU A 1 93 ? 1.498 -8.217 -5.321 1.00 91.56 93 LEU A C 1
ATOM 767 O O . LEU A 1 93 ? 2.027 -7.562 -6.222 1.00 91.56 93 LEU A O 1
ATOM 771 N N . GLU A 1 94 ? 0.585 -9.159 -5.555 1.00 89.38 94 GLU A N 1
ATOM 772 C CA . GLU A 1 94 ? -0.039 -9.438 -6.853 1.00 89.38 94 GLU A CA 1
ATOM 773 C C . GLU A 1 94 ? -1.127 -8.409 -7.189 1.00 89.38 94 GLU A C 1
ATOM 775 O O . GLU A 1 94 ? -1.105 -7.822 -8.273 1.00 89.38 94 GLU A O 1
ATOM 780 N N . ARG A 1 95 ? -2.056 -8.136 -6.257 1.00 92.56 95 ARG A N 1
ATOM 781 C CA . ARG A 1 95 ? -3.168 -7.196 -6.485 1.00 92.56 95 ARG A CA 1
ATOM 782 C C . ARG A 1 95 ? -2.708 -5.748 -6.663 1.00 92.56 95 ARG A C 1
ATOM 784 O O . ARG A 1 95 ? -3.315 -5.019 -7.448 1.00 92.56 95 ARG A O 1
ATOM 791 N N . TYR A 1 96 ? -1.666 -5.335 -5.944 1.00 94.56 96 TYR A N 1
ATOM 792 C CA . TYR A 1 96 ? -1.160 -3.962 -5.903 1.00 94.56 96 TYR A CA 1
ATOM 793 C C . TYR A 1 96 ? 0.294 -3.921 -6.393 1.00 94.56 96 TYR A C 1
ATOM 795 O O . TYR A 1 96 ? 1.230 -3.706 -5.623 1.00 94.56 96 TYR A O 1
ATOM 803 N N . SER A 1 97 ? 0.498 -4.112 -7.698 1.00 87.88 97 SER A N 1
ATOM 804 C CA . SER A 1 97 ? 1.825 -4.271 -8.325 1.00 87.88 97 SER A CA 1
ATOM 805 C C . SER A 1 97 ? 2.866 -3.203 -7.944 1.00 87.88 97 SER A C 1
ATOM 807 O O . SER A 1 97 ? 4.055 -3.505 -7.831 1.00 87.88 97 SER A O 1
ATOM 809 N N . LYS A 1 98 ? 2.447 -1.959 -7.666 1.00 89.75 98 LYS A N 1
ATOM 810 C CA . LYS A 1 98 ? 3.339 -0.877 -7.205 1.00 89.75 98 LYS A CA 1
ATOM 811 C C . LYS A 1 98 ? 4.016 -1.174 -5.852 1.00 89.75 98 LYS A C 1
ATOM 813 O O . LYS A 1 98 ? 5.123 -0.684 -5.621 1.00 89.75 98 LYS A O 1
ATOM 818 N N . LEU A 1 99 ? 3.425 -2.015 -4.993 1.00 90.25 99 LEU A N 1
ATOM 819 C CA . LEU A 1 99 ? 4.034 -2.447 -3.725 1.00 90.25 99 LEU A CA 1
ATOM 820 C C . LEU A 1 99 ? 5.334 -3.242 -3.931 1.00 90.25 99 LEU A C 1
ATOM 822 O O . LEU A 1 99 ? 6.191 -3.219 -3.050 1.00 90.25 99 LEU A O 1
ATOM 826 N N . GLN A 1 100 ? 5.544 -3.867 -5.097 1.00 85.31 100 GLN A N 1
ATOM 827 C CA . GLN A 1 100 ? 6.790 -4.579 -5.423 1.00 85.31 100 GLN A CA 1
ATOM 828 C C . GLN A 1 100 ? 8.022 -3.661 -5.383 1.00 85.31 100 GLN A C 1
ATOM 830 O O . GLN A 1 100 ? 9.101 -4.083 -4.962 1.00 85.31 100 GLN A O 1
ATOM 835 N N . SER A 1 101 ? 7.867 -2.387 -5.765 1.00 84.75 101 SER A N 1
ATOM 836 C CA . SER A 1 101 ? 8.950 -1.389 -5.699 1.00 84.75 101 SER A CA 1
ATOM 837 C C . SER A 1 101 ? 9.317 -1.053 -4.249 1.00 84.75 101 SER A C 1
ATOM 839 O O . SER A 1 101 ? 10.491 -0.887 -3.908 1.00 84.75 101 SER A O 1
ATOM 841 N N . ILE A 1 102 ? 8.306 -1.014 -3.377 1.00 86.19 102 ILE A N 1
ATOM 842 C CA . ILE A 1 102 ? 8.461 -0.770 -1.942 1.00 86.19 102 ILE A CA 1
ATOM 843 C C . ILE A 1 102 ? 9.130 -1.986 -1.293 1.00 86.19 102 ILE A C 1
ATOM 845 O O . ILE A 1 102 ? 10.169 -1.836 -0.660 1.00 86.19 102 ILE A O 1
ATOM 849 N N . TRP A 1 103 ? 8.615 -3.195 -1.538 1.00 82.94 103 TRP A N 1
ATOM 850 C CA . TRP A 1 103 ? 9.189 -4.465 -1.072 1.00 82.94 103 TRP A CA 1
ATOM 851 C C . TRP A 1 103 ? 10.656 -4.642 -1.486 1.00 82.94 103 TRP A C 1
ATOM 853 O O . TRP A 1 103 ? 11.499 -4.979 -0.658 1.00 82.94 103 TRP A O 1
ATOM 863 N N . SER A 1 104 ? 10.989 -4.330 -2.742 1.00 79.88 104 SER A N 1
ATOM 864 C CA . SER A 1 104 ? 12.361 -4.416 -3.270 1.00 79.88 104 SER A CA 1
ATOM 865 C C . SER A 1 104 ? 13.353 -3.478 -2.571 1.00 79.88 104 SER A C 1
ATOM 867 O O . SER A 1 104 ? 14.562 -3.692 -2.660 1.00 79.88 104 SER A O 1
ATOM 869 N N . SER A 1 105 ? 12.856 -2.457 -1.867 1.00 78.94 105 SER A N 1
ATOM 870 C CA . SER A 1 105 ? 13.668 -1.519 -1.087 1.00 78.94 105 SER A CA 1
ATOM 871 C C . SER A 1 105 ? 13.971 -2.010 0.340 1.00 78.94 105 SER A C 1
ATOM 873 O O . SER A 1 105 ? 14.769 -1.386 1.041 1.00 78.94 105 SER A O 1
ATOM 875 N N . PHE A 1 106 ? 13.370 -3.119 0.789 1.00 75.56 106 PHE A N 1
ATOM 876 C CA . PHE A 1 106 ? 13.655 -3.710 2.100 1.00 75.56 106 PHE A CA 1
ATOM 877 C C . PHE A 1 106 ? 14.890 -4.631 2.060 1.00 75.56 106 PHE A C 1
ATOM 879 O O . PHE A 1 106 ? 15.128 -5.329 1.069 1.00 75.56 106 PHE A O 1
ATOM 886 N N . PRO A 1 107 ? 15.669 -4.711 3.157 1.00 68.44 107 PRO A N 1
ATOM 887 C CA . PRO A 1 107 ? 16.716 -5.716 3.299 1.00 68.44 107 PRO A CA 1
ATOM 888 C C . PRO A 1 107 ? 16.176 -7.143 3.122 1.00 68.44 107 PRO A C 1
ATOM 890 O O . PRO A 1 107 ? 15.169 -7.539 3.716 1.00 68.44 107 PRO A O 1
ATOM 893 N N . LYS A 1 108 ? 16.882 -7.962 2.334 1.00 59.59 108 LYS A N 1
ATOM 894 C CA . LYS A 1 108 ? 16.519 -9.373 2.139 1.00 59.59 108 LYS A CA 1
ATOM 895 C C . LYS A 1 108 ? 16.597 -10.111 3.480 1.00 59.59 108 LYS A C 1
ATOM 897 O O . LYS A 1 108 ? 17.676 -10.240 4.048 1.00 59.59 108 LYS A O 1
ATOM 902 N N . GLY A 1 109 ? 15.452 -10.598 3.962 1.00 60.97 109 GLY A N 1
ATOM 903 C CA . GLY A 1 109 ? 15.319 -11.254 5.270 1.00 60.97 109 GLY A CA 1
ATOM 904 C C . GLY A 1 109 ? 14.676 -10.403 6.374 1.00 60.97 109 GLY A C 1
ATOM 905 O O . GLY A 1 109 ? 14.576 -10.886 7.496 1.00 60.97 109 GLY A O 1
ATOM 906 N N . SER A 1 110 ? 14.205 -9.181 6.084 1.00 63.91 110 SER A N 1
ATOM 907 C CA . SER A 1 110 ? 13.510 -8.323 7.065 1.00 63.91 110 SER A CA 1
ATOM 908 C C . SER A 1 110 ? 12.220 -8.905 7.651 1.00 63.91 110 SER A C 1
ATOM 910 O O . SER A 1 110 ? 11.832 -8.499 8.743 1.00 63.91 110 SER A O 1
ATOM 912 N N . PHE A 1 111 ? 11.572 -9.848 6.963 1.00 62.53 111 PHE A N 1
ATOM 913 C CA . PHE A 1 111 ? 10.368 -10.524 7.443 1.00 62.53 111 PHE A CA 1
ATOM 914 C C . PHE A 1 111 ? 10.525 -12.042 7.319 1.00 62.53 111 PHE A C 1
ATOM 916 O O . PHE A 1 111 ? 11.135 -12.510 6.347 1.00 62.53 111 PHE A O 1
ATOM 923 N N . PRO A 1 112 ? 9.983 -12.835 8.263 1.00 50.28 112 PRO A N 1
ATOM 924 C CA . PRO A 1 112 ? 9.909 -14.277 8.101 1.00 50.28 112 PRO A CA 1
ATOM 925 C C . PRO A 1 112 ? 9.133 -14.599 6.823 1.00 50.28 112 PRO A C 1
ATOM 927 O O . PRO A 1 112 ? 7.999 -14.154 6.660 1.00 50.28 112 PRO A O 1
ATOM 930 N N . LYS A 1 113 ? 9.714 -15.409 5.930 1.00 47.78 113 LYS A N 1
ATOM 931 C CA . LYS A 1 113 ? 8.919 -16.037 4.869 1.00 47.78 113 LYS A CA 1
ATOM 932 C C . LYS A 1 113 ? 7.788 -16.814 5.538 1.00 47.78 113 LYS A C 1
ATOM 934 O O . LYS A 1 113 ? 8.057 -17.565 6.482 1.00 47.78 113 LYS A O 1
ATOM 939 N N . ALA A 1 114 ? 6.559 -16.642 5.055 1.00 40.38 114 ALA A N 1
ATOM 940 C CA . ALA A 1 114 ? 5.424 -17.413 5.538 1.00 40.38 114 ALA A CA 1
ATOM 941 C C . ALA A 1 114 ? 5.787 -18.904 5.486 1.00 40.38 114 ALA A C 1
ATOM 943 O O . ALA A 1 114 ? 6.193 -19.425 4.445 1.00 40.38 114 ALA A O 1
ATOM 944 N N . 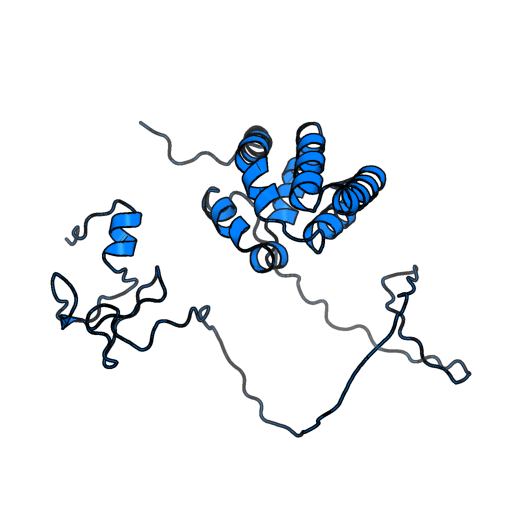LYS A 1 115 ? 5.715 -19.592 6.631 1.00 31.84 115 LYS A N 1
ATOM 945 C CA . LYS A 1 115 ? 5.930 -21.040 6.650 1.00 31.84 115 LYS A CA 1
ATOM 946 C C . LYS A 1 115 ? 4.796 -21.659 5.847 1.00 31.84 115 LYS A C 1
ATOM 948 O O . LYS A 1 115 ? 3.639 -21.456 6.205 1.00 31.84 115 LYS A O 1
ATOM 953 N N . ALA A 1 116 ? 5.135 -22.418 4.805 1.00 34.00 116 ALA A N 1
ATOM 954 C CA . ALA A 1 116 ? 4.160 -23.202 4.060 1.00 34.00 116 ALA A CA 1
ATOM 955 C C . ALA A 1 116 ? 3.291 -23.988 5.052 1.00 34.00 116 ALA A C 1
ATOM 957 O O . ALA A 1 116 ? 3.814 -24.762 5.865 1.00 34.00 116 ALA A O 1
ATOM 958 N N . VAL A 1 117 ? 1.981 -23.736 5.023 1.00 34.53 117 VAL A N 1
ATOM 959 C CA . VAL A 1 117 ? 1.028 -24.399 5.913 1.00 34.53 117 VAL A CA 1
ATOM 960 C C . VAL A 1 117 ? 1.111 -25.890 5.623 1.00 34.53 117 VAL A C 1
ATOM 962 O O . VAL A 1 117 ? 0.830 -26.338 4.512 1.00 34.53 117 VAL A O 1
ATOM 965 N N . ARG A 1 118 ? 1.540 -26.669 6.620 1.00 35.78 118 ARG A N 1
ATOM 966 C CA . ARG A 1 118 ? 1.534 -28.127 6.511 1.00 35.78 118 ARG A CA 1
ATOM 967 C C . ARG A 1 118 ? 0.080 -28.562 6.409 1.00 35.78 118 ARG A C 1
ATOM 969 O O . ARG A 1 118 ? -0.670 -28.417 7.369 1.00 35.78 118 ARG A O 1
ATOM 976 N N . LYS A 1 119 ? -0.291 -29.066 5.234 1.00 31.80 119 LYS A N 1
ATOM 977 C CA . LYS A 1 119 ? -1.598 -29.647 4.935 1.00 31.80 119 LYS A CA 1
ATOM 978 C C . LYS A 1 119 ? -1.930 -30.695 6.007 1.00 31.80 119 LYS A C 1
ATOM 980 O O . LYS A 1 119 ? -1.286 -31.740 6.050 1.00 31.80 119 LYS A O 1
ATOM 985 N N . LEU A 1 120 ? -2.895 -30.408 6.882 1.00 39.41 120 LEU A N 1
ATOM 986 C CA . LEU A 1 120 ? -3.512 -31.451 7.697 1.00 39.41 120 LEU A CA 1
ATOM 987 C C . LEU A 1 120 ? -4.460 -32.227 6.784 1.00 39.41 120 LEU A C 1
ATOM 989 O O . LEU A 1 120 ? -5.503 -31.718 6.380 1.00 39.41 120 LEU A O 1
ATOM 993 N N . GLU A 1 121 ? -4.057 -33.437 6.414 1.00 39.97 121 GLU A N 1
ATOM 994 C CA . GLU A 1 121 ? -4.929 -34.394 5.741 1.00 39.97 121 GLU A CA 1
ATOM 995 C C . GLU A 1 121 ? -5.741 -35.199 6.761 1.00 39.97 121 GLU A C 1
ATOM 997 O O . GLU A 1 121 ? -5.267 -35.489 7.858 1.00 39.97 121 GLU A O 1
ATOM 1002 N N . ASN A 1 122 ? -6.943 -35.591 6.327 1.00 42.34 122 ASN A N 1
ATOM 1003 C CA . ASN A 1 122 ? -7.922 -36.463 6.986 1.00 42.34 122 ASN A CA 1
ATOM 1004 C C . ASN A 1 122 ? -8.826 -35.813 8.054 1.00 42.34 122 ASN A C 1
ATOM 1006 O O . ASN A 1 122 ? -8.508 -35.763 9.239 1.00 42.34 122 ASN A O 1
ATOM 1010 N N . ALA A 1 123 ? -10.036 -35.452 7.618 1.00 34.44 123 ALA A N 1
ATOM 1011 C CA . ALA A 1 123 ? -11.250 -35.463 8.432 1.00 34.44 123 ALA A CA 1
ATOM 1012 C C . ALA A 1 123 ? -12.397 -36.026 7.570 1.00 34.44 123 ALA A C 1
ATOM 1014 O O . ALA A 1 123 ? -12.570 -35.615 6.421 1.00 34.44 123 ALA A O 1
ATOM 1015 N N . GLU A 1 124 ? -13.128 -37.012 8.088 1.00 34.03 124 GLU A N 1
ATOM 1016 C CA . GLU A 1 124 ? -14.144 -37.765 7.340 1.00 34.03 124 GLU A CA 1
ATOM 1017 C C . GLU A 1 124 ? -15.469 -36.992 7.224 1.00 34.03 124 GLU A C 1
ATOM 1019 O O . GLU A 1 124 ? -15.898 -36.310 8.155 1.00 34.03 124 GLU A O 1
ATOM 1024 N N . VAL A 1 125 ? -16.150 -37.112 6.079 1.00 35.53 125 VAL A N 1
ATOM 1025 C CA . VAL A 1 125 ? -17.419 -36.413 5.816 1.00 35.53 125 VAL A CA 1
ATOM 1026 C C . VAL A 1 125 ? -18.603 -37.264 6.279 1.00 35.53 125 VAL A C 1
ATOM 1028 O O . VAL A 1 125 ? -18.941 -38.262 5.644 1.00 35.53 125 VAL A O 1
ATOM 1031 N N . GLN A 1 126 ? -19.284 -36.839 7.346 1.00 30.16 126 GLN A N 1
ATOM 1032 C CA . GLN A 1 126 ? -20.595 -37.375 7.728 1.00 30.16 126 GLN A CA 1
ATOM 1033 C C . GLN A 1 126 ? -21.726 -36.498 7.173 1.00 30.16 126 GLN A C 1
ATOM 1035 O O . GLN A 1 126 ? -21.770 -35.292 7.408 1.00 30.16 126 GLN A O 1
ATOM 1040 N N . HIS A 1 127 ? -22.662 -37.115 6.449 1.00 33.44 127 HIS A N 1
ATOM 1041 C CA . HIS A 1 127 ? -23.861 -36.455 5.928 1.00 33.44 127 HIS A CA 1
ATOM 1042 C C . HIS A 1 127 ? -25.013 -36.508 6.942 1.00 33.44 127 HIS A C 1
ATOM 1044 O O . HIS A 1 127 ? -25.361 -37.586 7.417 1.00 33.44 127 HIS A O 1
ATOM 1050 N N . TYR A 1 128 ? -25.681 -35.373 7.170 1.00 27.56 128 TYR A N 1
ATOM 1051 C CA . TYR A 1 128 ? -26.983 -35.305 7.845 1.00 27.56 128 TYR A CA 1
ATOM 1052 C C . TYR A 1 128 ? -28.035 -34.693 6.901 1.00 27.56 128 TYR A C 1
ATOM 1054 O O . TYR A 1 128 ? -27.779 -33.629 6.333 1.00 27.56 128 TYR A O 1
ATOM 1062 N N . PRO A 1 129 ? -29.207 -35.329 6.704 1.00 38.25 129 PRO A N 1
ATOM 1063 C CA . PRO A 1 129 ? -30.264 -34.803 5.846 1.00 38.25 129 PRO A CA 1
ATOM 1064 C C . PRO A 1 129 ? -31.254 -33.926 6.629 1.00 38.25 129 PRO A C 1
ATOM 1066 O O . PRO A 1 129 ? -31.771 -34.343 7.663 1.00 38.25 129 PRO A O 1
ATOM 1069 N N . LEU A 1 130 ? -31.593 -32.750 6.094 1.00 32.56 130 LEU A N 1
ATOM 1070 C CA . LEU A 1 130 ? -32.741 -31.943 6.531 1.00 32.56 130 LEU A CA 1
ATOM 1071 C C . LEU A 1 130 ? -33.497 -31.365 5.314 1.00 32.56 130 LEU A C 1
ATOM 1073 O O . LEU A 1 130 ? -32.911 -31.247 4.235 1.00 32.56 130 LEU A O 1
ATOM 1077 N N . PRO A 1 131 ? -34.810 -31.087 5.439 1.00 41.56 131 PRO A N 1
ATOM 1078 C CA . PRO A 1 131 ? -35.705 -31.002 4.288 1.00 41.56 131 PRO A CA 1
ATOM 1079 C C . PRO A 1 131 ? -35.906 -29.584 3.728 1.00 41.56 131 PRO A C 1
ATOM 1081 O O . PRO A 1 131 ? -35.670 -28.581 4.394 1.00 41.56 131 PRO A O 1
ATOM 1084 N N . ASN A 1 132 ? -36.518 -29.556 2.538 1.00 36.00 132 ASN A N 1
ATOM 1085 C CA . ASN A 1 132 ? -37.211 -28.423 1.910 1.00 36.00 132 ASN A CA 1
ATOM 1086 C C . ASN A 1 132 ? -36.408 -27.461 1.000 1.00 36.00 132 ASN A C 1
ATOM 1088 O O . ASN A 1 132 ? -36.297 -26.260 1.236 1.00 36.00 132 ASN A O 1
ATOM 1092 N N . GLY A 1 133 ? -36.017 -27.982 -0.166 1.00 47.47 133 GLY A N 1
ATOM 1093 C CA . GLY A 1 133 ? -36.463 -27.392 -1.439 1.00 47.47 133 GLY A CA 1
ATOM 1094 C C . GLY A 1 133 ? -35.609 -26.298 -2.089 1.00 47.47 133 GLY A C 1
ATOM 1095 O O . GLY A 1 133 ? -35.351 -26.403 -3.284 1.00 47.47 133 GLY A O 1
ATOM 1096 N N . ASN A 1 134 ? -35.149 -25.282 -1.351 1.00 36.66 134 ASN A N 1
ATOM 1097 C CA . ASN A 1 134 ? -34.502 -24.102 -1.949 1.00 36.66 134 ASN A CA 1
ATOM 1098 C C . ASN A 1 134 ? -33.054 -23.925 -1.468 1.00 36.66 134 ASN A C 1
ATOM 1100 O O . ASN A 1 134 ? -32.801 -23.621 -0.303 1.00 36.66 134 ASN A O 1
ATOM 1104 N N . ALA A 1 135 ? -32.090 -24.074 -2.380 1.00 37.19 135 ALA A N 1
ATOM 1105 C CA . ALA A 1 135 ? -30.667 -23.990 -2.062 1.00 37.19 135 ALA A CA 1
ATOM 1106 C C . ALA A 1 135 ? -30.155 -22.537 -1.994 1.00 37.19 135 ALA A C 1
ATOM 1108 O O . ALA A 1 135 ? -30.135 -21.826 -2.998 1.00 37.19 135 ALA A O 1
ATOM 1109 N N . LYS A 1 136 ? -29.634 -22.134 -0.829 1.00 42.38 136 LYS A N 1
ATOM 1110 C CA . LYS A 1 136 ? -28.695 -21.009 -0.680 1.00 42.38 136 LYS A CA 1
ATOM 1111 C C . LYS A 1 136 ? -27.345 -21.567 -0.230 1.00 42.38 136 LYS A C 1
ATOM 1113 O O . LYS A 1 136 ? -27.304 -22.440 0.635 1.00 42.38 136 LYS A O 1
ATOM 1118 N N . LYS A 1 137 ? -26.243 -21.101 -0.826 1.00 33.06 137 LYS A N 1
ATOM 1119 C CA . LYS A 1 137 ? -24.890 -21.516 -0.422 1.00 33.06 137 LYS A CA 1
ATOM 1120 C C . LYS A 1 137 ? -24.452 -20.702 0.793 1.00 33.06 137 LYS A C 1
ATOM 1122 O O . LYS A 1 137 ? -24.330 -19.487 0.695 1.00 33.06 137 LYS A O 1
ATOM 1127 N N . PHE A 1 138 ? -24.179 -21.387 1.896 1.00 34.41 138 PHE A N 1
ATOM 1128 C CA . PHE A 1 138 ? -23.535 -20.818 3.077 1.00 34.41 138 PHE A CA 1
ATOM 1129 C C . PHE A 1 138 ? -22.061 -21.228 3.091 1.00 34.41 138 PHE A C 1
ATOM 1131 O O . PHE A 1 138 ? -21.733 -22.365 2.747 1.00 34.41 138 PHE A O 1
ATOM 1138 N N . VAL A 1 139 ? -21.181 -20.326 3.521 1.00 39.09 139 VAL A N 1
ATOM 1139 C CA . VAL A 1 139 ? -19.809 -20.668 3.919 1.00 39.09 139 VAL A CA 1
ATOM 1140 C C . VAL A 1 139 ? -19.792 -20.725 5.443 1.00 39.09 139 VAL A C 1
ATOM 1142 O O . VAL A 1 139 ? -20.244 -19.786 6.096 1.00 39.09 139 VAL A O 1
ATOM 1145 N N . LYS A 1 140 ? -19.309 -21.835 6.008 1.00 31.72 140 LYS A N 1
ATOM 1146 C CA . LYS A 1 140 ? -19.183 -22.025 7.457 1.00 31.72 140 LYS A CA 1
ATOM 1147 C C . LYS A 1 140 ? -17.704 -22.112 7.824 1.00 31.72 140 LYS A C 1
ATOM 1149 O O . LYS A 1 140 ? -16.994 -22.960 7.288 1.00 31.72 140 LYS A O 1
ATOM 1154 N N . VAL A 1 141 ? -17.259 -21.254 8.738 1.00 33.59 141 VAL A N 1
ATOM 1155 C CA . VAL A 1 141 ? -15.918 -21.282 9.337 1.00 33.59 141 VAL A CA 1
ATOM 1156 C C . VAL A 1 141 ? -16.126 -21.279 10.849 1.00 33.59 141 VAL A C 1
ATOM 1158 O O . VAL A 1 141 ? -16.538 -20.276 11.416 1.00 33.59 141 VAL A O 1
ATOM 1161 N N . GLY A 1 142 ? -15.914 -22.429 11.493 1.00 59.50 142 GLY A N 1
ATOM 1162 C CA . GLY A 1 142 ? -16.233 -22.605 12.913 1.00 59.50 142 GLY A CA 1
ATOM 1163 C C . GLY A 1 142 ? -17.742 -22.625 13.206 1.00 59.50 142 GLY A C 1
ATOM 1164 O O . GLY A 1 142 ? -18.525 -23.229 12.461 1.00 59.50 142 GLY A O 1
ATOM 1165 N N . ASP A 1 143 ? -18.131 -21.996 14.316 1.00 38.03 143 ASP A N 1
ATOM 1166 C CA . ASP A 1 143 ? -19.501 -22.010 14.855 1.00 38.03 143 ASP A CA 1
ATOM 1167 C C . ASP A 1 143 ? -20.322 -20.741 14.587 1.00 38.03 143 ASP A C 1
ATOM 1169 O O . ASP A 1 143 ? -21.459 -20.639 15.043 1.00 38.03 143 ASP A O 1
ATOM 1173 N N . GLU A 1 144 ? -19.818 -19.825 13.759 1.00 34.72 144 GLU A N 1
ATOM 1174 C CA . GLU A 1 144 ? -20.558 -18.637 13.321 1.00 34.72 144 GLU A CA 1
ATOM 1175 C C . GLU A 1 144 ? -20.935 -18.715 11.831 1.00 34.72 144 GLU A C 1
ATOM 1177 O O . GLU A 1 144 ? -20.345 -19.463 11.044 1.00 34.72 144 GLU A O 1
ATOM 1182 N N . CYS A 1 145 ? -21.987 -17.989 11.440 1.00 28.77 145 CYS A N 1
ATOM 1183 C CA . CYS A 1 145 ? -22.589 -18.085 10.111 1.00 28.77 145 CYS A CA 1
ATOM 1184 C C . CYS A 1 145 ? -22.796 -16.698 9.497 1.00 28.77 145 CYS A C 1
ATOM 1186 O O . CYS A 1 145 ? -23.505 -15.867 10.062 1.00 28.77 145 CYS A O 1
ATOM 1188 N N . TYR A 1 146 ? -22.214 -16.470 8.316 1.00 33.88 146 TYR A N 1
ATOM 1189 C CA . TYR A 1 146 ? -22.360 -15.224 7.565 1.00 33.88 146 TYR A CA 1
ATOM 1190 C C . TYR A 1 146 ? -23.253 -15.428 6.335 1.00 33.88 146 TYR A C 1
ATOM 1192 O O . TYR A 1 146 ? -23.155 -16.444 5.643 1.00 33.88 146 TYR A O 1
ATOM 1200 N N . THR A 1 147 ? -24.122 -14.457 6.049 1.00 36.12 147 THR A N 1
ATOM 1201 C CA . THR A 1 147 ? -25.017 -14.485 4.879 1.00 36.12 147 THR A CA 1
ATOM 1202 C C . THR A 1 147 ? -24.489 -13.541 3.805 1.00 36.12 147 THR A C 1
ATOM 1204 O O . THR A 1 147 ? -24.319 -12.353 4.064 1.00 36.12 147 THR A O 1
ATOM 1207 N N . SER A 1 148 ? -24.266 -14.039 2.588 1.00 33.56 148 SER A N 1
ATOM 1208 C CA . SER A 1 148 ? -23.971 -13.189 1.433 1.00 33.56 148 SER A CA 1
ATOM 1209 C C . SER A 1 148 ? -25.255 -12.553 0.890 1.00 33.56 148 SER A C 1
ATOM 1211 O O . SER A 1 148 ? -26.219 -13.246 0.559 1.00 33.56 148 SER A O 1
ATOM 1213 N N . CYS A 1 149 ? -25.272 -11.223 0.792 1.00 26.59 149 CYS A N 1
ATOM 1214 C CA . CYS A 1 149 ? -26.333 -10.498 0.096 1.00 26.59 149 CYS A CA 1
ATOM 1215 C C . CYS A 1 149 ? -26.135 -10.612 -1.425 1.00 26.59 149 CYS A C 1
ATOM 1217 O O . CYS A 1 149 ? -25.007 -10.530 -1.912 1.00 26.59 149 CYS A O 1
ATOM 1219 N N . THR A 1 150 ? -27.224 -10.803 -2.168 1.00 30.83 150 THR A N 1
ATOM 1220 C CA . THR A 1 150 ? -27.232 -10.923 -3.632 1.00 30.83 150 THR A CA 1
ATOM 1221 C C . THR A 1 150 ? -27.968 -9.754 -4.276 1.00 30.83 150 THR A C 1
ATOM 1223 O O . THR A 1 150 ? -29.104 -9.464 -3.909 1.00 30.83 150 THR A O 1
ATOM 1226 N N . SER A 1 151 ? -27.361 -9.175 -5.308 1.00 32.62 151 SER A N 1
ATOM 1227 C CA . SER A 1 151 ? -28.017 -8.403 -6.374 1.00 32.62 151 SER A CA 1
ATOM 1228 C C . SER A 1 151 ? -27.250 -8.764 -7.658 1.00 32.62 151 SER A C 1
ATOM 1230 O O . SER A 1 151 ? -26.027 -8.652 -7.671 1.00 32.62 151 SER A O 1
ATOM 1232 N N . GLU A 1 152 ? -27.820 -9.556 -8.573 1.00 31.31 152 GLU A N 1
ATOM 1233 C CA . GLU A 1 152 ? -28.680 -9.113 -9.696 1.00 31.31 152 GLU A CA 1
ATOM 1234 C C . GLU A 1 152 ? -27.952 -8.155 -10.667 1.00 31.31 152 GLU A C 1
ATOM 1236 O O . GLU A 1 152 ? -27.439 -7.135 -10.225 1.00 31.31 152 GLU A O 1
ATOM 1241 N N . GLU A 1 153 ? -27.909 -8.337 -11.995 1.00 32.75 153 GLU A N 1
ATOM 1242 C CA . GLU A 1 153 ? -27.992 -9.523 -12.879 1.00 32.75 153 GLU A CA 1
ATOM 1243 C C . GLU A 1 153 ? -27.462 -9.107 -14.294 1.00 32.75 153 GLU A C 1
ATOM 1245 O O . GLU A 1 153 ? -26.898 -8.021 -14.416 1.00 32.75 153 GLU A O 1
ATOM 1250 N N . LEU A 1 154 ? -27.691 -9.909 -15.356 1.00 28.41 154 LEU A N 1
ATOM 1251 C CA . LEU A 1 154 ? -27.322 -9.697 -16.788 1.00 28.41 154 LEU A CA 1
ATOM 1252 C C . LEU A 1 154 ? -25.839 -9.989 -17.166 1.00 28.41 154 LEU A C 1
ATOM 1254 O O . LEU A 1 154 ? -24.926 -9.380 -16.624 1.00 28.41 154 LEU A O 1
ATOM 1258 N N . GLY A 1 155 ? -25.497 -10.853 -18.138 1.00 25.03 155 GLY A N 1
ATOM 1259 C CA . GLY A 1 155 ? -26.299 -11.789 -18.944 1.00 25.03 155 GLY A CA 1
ATOM 1260 C C . GLY A 1 155 ? -25.470 -12.558 -20.010 1.00 25.03 155 GLY A C 1
ATOM 1261 O O . GLY A 1 155 ? -24.362 -12.158 -20.346 1.00 25.03 155 GLY A O 1
ATOM 1262 N N . GLU A 1 156 ? -26.052 -13.638 -20.556 1.00 26.22 156 GLU A N 1
ATOM 1263 C CA . GLU A 1 156 ? -25.753 -14.280 -21.868 1.00 26.22 156 GLU A CA 1
ATOM 1264 C C . GLU A 1 156 ? -24.489 -15.165 -22.103 1.00 26.22 156 GLU A C 1
ATOM 1266 O O . GLU A 1 156 ? -23.544 -14.824 -22.804 1.00 26.22 156 GLU A O 1
ATOM 1271 N N . ASN A 1 157 ? -24.587 -16.423 -21.651 1.00 28.64 157 ASN A N 1
ATOM 1272 C CA . ASN A 1 157 ? -24.420 -17.678 -22.424 1.00 28.64 157 ASN A CA 1
ATOM 1273 C C . ASN A 1 157 ? -23.422 -17.798 -23.616 1.00 28.64 157 ASN A C 1
ATOM 1275 O O . ASN A 1 157 ? -23.737 -17.403 -24.741 1.00 28.64 157 ASN A O 1
ATOM 1279 N N . LYS A 1 158 ? -22.412 -18.678 -23.469 1.00 29.88 158 LYS A N 1
ATOM 1280 C CA . LYS A 1 158 ? -22.165 -19.816 -24.401 1.00 29.88 158 LYS A CA 1
ATOM 1281 C C . LYS A 1 158 ? -21.266 -20.894 -23.773 1.00 29.88 158 LYS A C 1
ATOM 1283 O O . LYS A 1 158 ? -20.419 -20.587 -22.945 1.00 29.88 158 LYS A O 1
ATOM 1288 N N . ALA A 1 159 ? -21.480 -22.160 -24.145 1.00 25.42 159 ALA A N 1
ATOM 1289 C CA . ALA A 1 159 ? -20.939 -23.336 -23.451 1.00 25.42 159 ALA A CA 1
ATOM 1290 C C . ALA A 1 159 ? -20.043 -24.223 -24.334 1.00 25.42 159 ALA A C 1
ATOM 1292 O O . ALA A 1 159 ? -20.336 -24.377 -25.520 1.00 25.42 159 ALA A O 1
ATOM 1293 N N . TYR A 1 160 ? -19.045 -24.888 -23.730 1.00 26.52 160 TYR A N 1
ATOM 1294 C CA . TYR A 1 160 ? -18.477 -26.168 -24.197 1.00 26.52 160 TYR A CA 1
ATOM 1295 C C . TYR A 1 160 ? -17.633 -26.894 -23.120 1.00 26.52 160 TYR A C 1
ATOM 1297 O O . TYR A 1 160 ? -16.991 -26.267 -22.284 1.00 26.52 160 TYR A O 1
ATOM 1305 N N . GLU A 1 161 ? -17.621 -28.231 -23.181 1.00 25.91 161 GLU A N 1
ATOM 1306 C CA . GLU A 1 161 ? -16.800 -29.202 -22.418 1.00 25.91 161 GLU A CA 1
ATOM 1307 C C . GLU A 1 161 ? -16.681 -30.471 -23.331 1.00 25.91 161 GLU A C 1
ATOM 1309 O O . GLU A 1 161 ? -17.416 -30.560 -24.314 1.00 25.91 161 GLU A O 1
ATOM 1314 N N . MET A 1 162 ? -15.798 -31.469 -23.173 1.00 32.62 162 MET A N 1
ATOM 1315 C CA . MET A 1 162 ? -15.166 -31.995 -21.961 1.00 32.62 162 MET A CA 1
ATOM 1316 C C . MET A 1 162 ? -13.732 -32.548 -22.144 1.00 32.62 162 MET A C 1
ATOM 1318 O O . MET A 1 162 ? -13.524 -33.318 -23.075 1.00 32.62 162 MET A O 1
ATOM 1322 N N . LYS A 1 163 ? -12.866 -32.350 -21.124 1.00 34.12 163 LYS A N 1
ATOM 1323 C CA . LYS A 1 163 ? -11.858 -33.327 -20.595 1.00 34.12 163 LYS A CA 1
ATOM 1324 C C . LYS A 1 163 ? -10.792 -33.935 -21.573 1.00 34.12 163 LYS A C 1
ATOM 1326 O O . LYS A 1 163 ? -10.794 -33.648 -22.760 1.00 34.12 163 LYS A O 1
ATOM 1331 N N . PRO A 1 164 ? -9.859 -34.808 -21.114 1.00 45.34 164 PRO A N 1
ATOM 1332 C CA . PRO A 1 164 ? -8.865 -34.593 -20.041 1.00 45.34 164 PRO A CA 1
ATOM 1333 C C . PRO A 1 164 ? -7.436 -35.109 -20.397 1.00 45.34 164 PRO A C 1
ATOM 1335 O O . PRO A 1 164 ? -7.285 -35.956 -21.269 1.00 45.34 164 PRO A O 1
ATOM 1338 N N . SER A 1 165 ? -6.399 -34.755 -19.621 1.00 26.86 165 SER A N 1
ATOM 1339 C CA . SER A 1 165 ? -5.296 -35.692 -19.287 1.00 26.86 165 SER A CA 1
ATOM 1340 C C . SER A 1 165 ? -4.440 -35.179 -18.124 1.00 26.86 165 SER A C 1
ATOM 1342 O O . SER A 1 165 ? -4.170 -33.986 -18.027 1.00 26.86 165 SER A O 1
ATOM 1344 N N . MET A 1 166 ? -3.974 -36.085 -17.262 1.00 40.91 166 MET A N 1
ATOM 1345 C CA . MET A 1 166 ? -2.934 -35.795 -16.267 1.00 40.91 166 MET A CA 1
ATOM 1346 C C . MET A 1 166 ? -1.537 -35.978 -16.870 1.00 40.91 166 MET A C 1
ATOM 1348 O O . MET A 1 166 ? -1.340 -36.877 -17.687 1.00 40.91 166 MET A O 1
ATOM 1352 N N . ASN A 1 167 ? -0.551 -35.221 -16.377 1.00 30.08 167 ASN A N 1
ATOM 1353 C CA . ASN A 1 167 ? 0.651 -35.831 -15.801 1.00 30.08 167 ASN A CA 1
ATOM 1354 C C . ASN A 1 167 ? 1.428 -34.859 -14.898 1.00 30.08 167 ASN A C 1
ATOM 1356 O O . ASN A 1 167 ? 1.306 -33.643 -14.992 1.00 30.08 167 ASN A O 1
ATOM 1360 N N . ASN A 1 168 ? 2.183 -35.443 -13.972 1.00 41.31 168 ASN A N 1
ATOM 1361 C CA . ASN A 1 168 ? 2.878 -34.795 -12.861 1.00 41.31 168 ASN A CA 1
ATOM 1362 C C . ASN A 1 168 ? 4.380 -34.664 -13.172 1.00 41.31 168 ASN A C 1
ATOM 1364 O O . ASN A 1 168 ? 4.951 -35.680 -13.574 1.00 41.31 168 ASN A O 1
ATOM 1368 N N . LYS A 1 169 ? 5.001 -33.489 -12.927 1.00 39.34 169 LYS A N 1
ATOM 1369 C CA . LYS A 1 169 ? 6.261 -33.324 -12.151 1.00 39.34 169 LYS A CA 1
ATOM 1370 C C . LYS A 1 169 ? 6.941 -31.945 -12.272 1.00 39.34 169 LYS A C 1
ATOM 1372 O O . LYS A 1 169 ? 7.159 -31.454 -13.366 1.00 39.34 169 LYS A O 1
ATOM 1377 N N . GLU A 1 170 ? 7.379 -31.463 -11.103 1.00 39.44 170 GLU A N 1
ATOM 1378 C CA 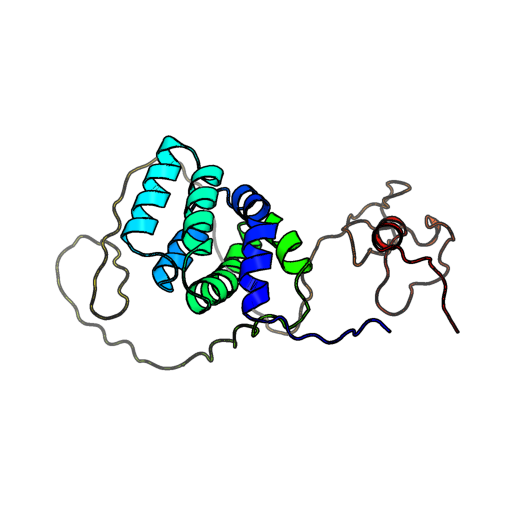. GLU A 1 170 ? 8.634 -30.732 -10.812 1.00 39.44 170 GLU A CA 1
ATOM 1379 C C . GLU A 1 170 ? 8.901 -29.323 -11.412 1.00 39.44 170 GLU A C 1
ATOM 1381 O O . GLU A 1 170 ? 8.937 -29.116 -12.614 1.00 39.44 170 GLU A O 1
ATOM 1386 N N . LEU A 1 171 ? 9.209 -28.378 -10.500 1.00 58.22 171 LEU A N 1
ATOM 1387 C CA . LEU A 1 171 ? 10.040 -27.165 -10.674 1.00 58.22 171 LEU A CA 1
ATOM 1388 C C . LEU A 1 171 ? 9.844 -26.330 -11.956 1.00 58.22 171 LEU A C 1
ATOM 1390 O O . LEU A 1 171 ? 10.574 -26.527 -12.925 1.00 58.22 171 LEU A O 1
ATOM 1394 N N . GLN A 1 172 ? 9.015 -25.274 -11.911 1.00 35.53 172 GLN A N 1
ATOM 1395 C CA . GLN A 1 172 ? 9.064 -24.225 -12.940 1.00 35.53 172 GLN A CA 1
ATOM 1396 C C . GLN A 1 172 ? 9.154 -22.786 -12.417 1.00 35.53 172 GLN A C 1
ATOM 1398 O O . GLN A 1 172 ? 8.422 -22.332 -11.539 1.00 35.53 172 GLN A O 1
ATOM 1403 N N . VAL A 1 173 ? 10.130 -22.111 -13.021 1.00 40.62 173 VAL A N 1
ATOM 1404 C CA . VAL A 1 173 ? 10.434 -20.682 -13.048 1.00 40.62 173 VAL A CA 1
ATOM 1405 C C . VAL A 1 173 ? 9.184 -19.865 -13.389 1.00 40.62 173 VAL A C 1
ATOM 1407 O O . VAL A 1 173 ? 8.390 -20.273 -14.230 1.00 40.62 173 VAL A O 1
ATOM 1410 N N . SER A 1 174 ? 9.022 -18.689 -12.778 1.00 39.00 174 SER A N 1
ATOM 1411 C CA . SER A 1 174 ? 7.947 -17.758 -13.136 1.00 39.00 174 SER A CA 1
ATOM 1412 C C . SER A 1 174 ? 8.126 -17.254 -14.573 1.00 39.00 174 SER A C 1
ATOM 1414 O O . SER A 1 174 ? 9.062 -16.491 -14.833 1.00 39.00 174 SER A O 1
ATOM 1416 N N . GLU A 1 175 ? 7.225 -17.639 -15.479 1.00 47.97 175 GLU A N 1
ATOM 1417 C CA . GLU A 1 175 ? 7.185 -17.151 -16.862 1.00 47.97 175 GLU A CA 1
ATOM 1418 C C . GLU A 1 175 ? 6.818 -15.657 -16.927 1.00 47.97 175 GLU A C 1
ATOM 1420 O O . GLU A 1 175 ? 5.694 -15.268 -17.246 1.00 47.97 175 GLU A O 1
ATOM 1425 N N . TYR A 1 176 ? 7.806 -14.791 -16.703 1.00 57.25 176 TYR A N 1
ATOM 1426 C CA . TYR A 1 176 ? 7.839 -13.535 -17.440 1.00 57.25 176 TYR A CA 1
ATOM 1427 C C . TYR A 1 176 ? 8.097 -13.902 -18.899 1.00 57.25 176 TYR A C 1
ATOM 1429 O O . TYR A 1 176 ? 9.209 -14.299 -19.248 1.00 57.25 176 TYR A O 1
ATOM 1437 N N . LYS A 1 177 ? 7.060 -13.820 -19.739 1.00 69.88 177 LYS A N 1
ATOM 1438 C CA . LYS A 1 177 ? 7.232 -13.994 -21.181 1.00 69.88 177 LYS A CA 1
ATOM 1439 C C . LYS A 1 177 ? 8.183 -12.919 -21.688 1.00 69.88 177 LYS A C 1
ATOM 1441 O O . LYS A 1 177 ? 7.936 -11.731 -21.480 1.00 69.88 177 LYS A O 1
ATOM 1446 N N . ASN A 1 178 ? 9.269 -13.363 -22.305 1.00 80.69 178 ASN A N 1
ATOM 1447 C CA . ASN A 1 178 ? 10.168 -12.482 -23.026 1.00 80.69 178 ASN A CA 1
ATOM 1448 C C . ASN A 1 178 ? 9.608 -12.246 -24.436 1.00 80.69 178 ASN A C 1
ATOM 1450 O O . ASN A 1 178 ? 8.855 -13.073 -24.945 1.00 80.69 178 ASN A O 1
ATOM 1454 N N . ASP A 1 179 ? 9.956 -11.114 -25.034 1.00 84.06 179 ASP A N 1
ATOM 1455 C CA . ASP A 1 179 ? 9.559 -10.723 -26.381 1.00 84.06 179 ASP A CA 1
ATOM 1456 C C . ASP A 1 179 ? 10.120 -11.730 -27.403 1.00 84.06 179 ASP A C 1
ATOM 1458 O O . ASP A 1 179 ? 11.320 -12.002 -27.409 1.00 84.06 179 ASP A O 1
ATOM 1462 N N . ASP A 1 180 ? 9.280 -12.225 -28.316 1.00 86.31 180 ASP A N 1
ATOM 1463 C CA . ASP A 1 180 ? 9.691 -13.130 -29.409 1.00 86.31 180 ASP A CA 1
ATOM 1464 C C . ASP A 1 180 ? 10.444 -12.400 -30.553 1.00 86.31 180 ASP A C 1
ATOM 1466 O O . ASP A 1 180 ? 10.834 -13.004 -31.555 1.00 86.31 180 ASP A O 1
ATOM 1470 N N . GLU A 1 181 ? 10.660 -11.088 -30.411 1.00 87.06 181 GLU A N 1
ATOM 1471 C CA . GLU A 1 181 ? 11.340 -10.206 -31.363 1.00 87.06 181 GLU A CA 1
ATOM 1472 C C . GLU A 1 181 ? 12.598 -9.592 -30.739 1.00 87.06 181 GLU A C 1
ATOM 1474 O O . GLU A 1 181 ? 12.599 -9.133 -29.592 1.00 87.06 181 GLU A O 1
ATOM 1479 N N . CYS A 1 182 ? 13.669 -9.462 -31.524 1.00 85.69 182 CYS A N 1
ATOM 1480 C CA . CYS A 1 182 ? 14.854 -8.739 -31.091 1.00 85.69 182 CYS A CA 1
ATOM 1481 C C . CYS A 1 182 ? 14.519 -7.268 -30.810 1.00 85.69 182 CYS A C 1
ATOM 1483 O O . CYS A 1 182 ? 14.136 -6.515 -31.706 1.00 85.69 182 CYS A O 1
ATOM 1485 N N . ALA A 1 183 ? 14.786 -6.798 -29.591 1.00 85.88 183 ALA A N 1
ATOM 1486 C CA . ALA A 1 183 ? 14.528 -5.416 -29.191 1.00 85.88 183 ALA A CA 1
ATOM 1487 C C . ALA A 1 183 ? 15.335 -4.348 -29.971 1.00 85.88 183 ALA A C 1
ATOM 1489 O O . ALA A 1 183 ? 15.084 -3.158 -29.773 1.00 85.88 183 ALA A O 1
ATOM 1490 N N . ILE A 1 184 ? 16.277 -4.759 -30.832 1.00 82.69 184 ILE A N 1
ATOM 1491 C CA . ILE A 1 184 ? 17.132 -3.894 -31.658 1.00 82.69 184 ILE A CA 1
ATOM 1492 C C . ILE A 1 184 ? 16.708 -3.923 -33.135 1.00 82.69 184 ILE A C 1
ATOM 1494 O O . ILE A 1 184 ? 16.404 -2.862 -33.672 1.00 82.69 184 ILE A O 1
ATOM 1498 N N . CYS A 1 185 ? 16.662 -5.093 -33.790 1.00 86.12 185 CYS A N 1
ATOM 1499 C CA . CYS A 1 185 ? 16.309 -5.182 -35.218 1.00 86.12 185 CYS A CA 1
ATOM 1500 C C . CYS A 1 185 ? 14.818 -5.429 -35.504 1.00 86.12 185 CYS A C 1
ATOM 1502 O O . CYS A 1 185 ? 14.388 -5.189 -36.624 1.00 86.12 185 CYS A O 1
ATOM 1504 N N . LYS A 1 186 ? 14.028 -5.833 -34.497 1.00 86.62 186 LYS A N 1
ATOM 1505 C CA . LYS A 1 186 ? 12.597 -6.191 -34.606 1.00 86.62 186 LYS A CA 1
ATOM 1506 C C . LYS A 1 186 ? 12.274 -7.447 -35.418 1.00 86.62 186 LYS A C 1
ATOM 1508 O O . LYS A 1 186 ? 11.108 -7.741 -35.641 1.00 86.62 186 LYS A O 1
ATOM 1513 N N . ASP A 1 187 ? 13.288 -8.244 -35.734 1.00 77.25 187 ASP A N 1
ATOM 1514 C CA . ASP A 1 187 ? 13.116 -9.593 -36.271 1.00 77.25 187 ASP A CA 1
ATOM 1515 C C . ASP A 1 187 ? 13.115 -10.639 -35.145 1.00 77.25 187 ASP A C 1
ATOM 1517 O O . ASP A 1 187 ? 13.864 -10.515 -34.168 1.00 77.25 187 ASP A O 1
ATOM 1521 N N . GLY A 1 188 ? 12.308 -11.689 -35.299 1.00 83.06 188 GLY A N 1
ATOM 1522 C CA . GLY A 1 188 ? 12.423 -12.919 -34.509 1.00 83.06 188 GLY A CA 1
ATOM 1523 C C . GLY A 1 188 ? 13.563 -13.816 -35.007 1.00 83.06 188 GLY A C 1
ATOM 1524 O O . GLY A 1 188 ? 14.047 -13.658 -36.129 1.00 83.06 188 GLY A O 1
ATOM 1525 N N . GLY A 1 189 ? 13.991 -14.777 -34.186 1.00 84.75 189 GLY A N 1
ATOM 1526 C CA . GLY A 1 189 ? 15.114 -15.659 -34.511 1.00 84.75 189 GLY A CA 1
ATOM 1527 C C . GLY A 1 189 ? 15.712 -16.334 -33.278 1.00 84.75 189 GLY A C 1
ATOM 1528 O O . GLY A 1 189 ? 14.997 -16.672 -32.337 1.00 84.75 189 GLY A O 1
ATOM 1529 N N . GLU A 1 190 ? 17.031 -16.527 -33.273 1.00 84.31 190 GLU A N 1
ATOM 1530 C CA . GLU A 1 190 ? 17.763 -17.038 -32.108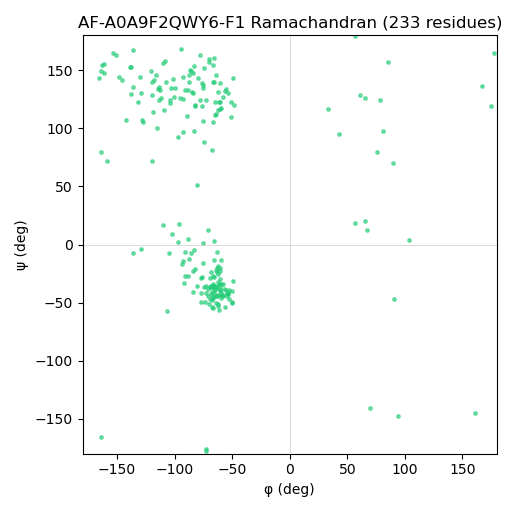 1.00 84.31 190 GLU A CA 1
ATOM 1531 C C . GLU A 1 190 ? 18.072 -15.891 -31.131 1.00 84.31 190 GLU A C 1
ATOM 1533 O O . GLU A 1 190 ? 19.021 -15.122 -31.314 1.00 84.31 190 GLU A O 1
ATOM 1538 N N . LEU A 1 191 ? 17.234 -15.751 -30.101 1.00 86.56 191 LEU A N 1
ATOM 1539 C CA . LEU A 1 191 ? 17.270 -14.625 -29.169 1.00 86.56 191 LEU A CA 1
ATOM 1540 C C . LEU A 1 191 ? 17.700 -15.050 -27.756 1.00 86.56 191 LEU A C 1
ATOM 1542 O O . LEU A 1 191 ? 17.148 -15.986 -27.179 1.00 86.56 191 LEU A O 1
ATOM 1546 N N . ILE A 1 192 ? 18.628 -14.302 -27.151 1.00 83.50 192 ILE A N 1
ATOM 1547 C CA . ILE A 1 192 ? 18.916 -14.364 -25.715 1.00 83.50 192 ILE A CA 1
ATOM 1548 C C . ILE A 1 192 ? 17.954 -13.454 -24.940 1.00 83.50 192 ILE A C 1
ATOM 1550 O O . ILE A 1 192 ? 17.759 -12.286 -25.283 1.00 83.50 192 ILE A O 1
ATOM 1554 N N . CYS A 1 193 ? 17.360 -13.995 -23.879 1.00 88.62 193 CYS A N 1
ATOM 1555 C CA . CYS A 1 193 ? 16.440 -13.290 -22.986 1.00 88.62 193 CYS A CA 1
ATOM 1556 C C . CYS A 1 193 ? 17.192 -12.561 -21.862 1.00 88.62 193 CYS A C 1
ATOM 1558 O O . CYS A 1 193 ? 18.207 -13.051 -21.372 1.00 88.62 193 CYS A O 1
ATOM 1560 N N . CYS A 1 194 ? 16.691 -11.405 -21.418 1.00 84.00 194 CYS A N 1
ATOM 1561 C CA . CYS A 1 194 ? 17.271 -10.652 -20.304 1.00 84.00 194 CYS A CA 1
ATOM 1562 C C . CYS A 1 194 ? 16.621 -11.021 -18.955 1.00 84.00 194 CYS A C 1
ATOM 1564 O O . CYS A 1 194 ? 15.435 -10.781 -18.752 1.00 84.00 194 CYS A O 1
ATOM 1566 N N . ASP A 1 195 ? 17.403 -11.424 -17.949 1.00 84.50 195 ASP A N 1
ATOM 1567 C CA . ASP A 1 195 ? 16.898 -11.757 -16.597 1.00 84.50 195 ASP A CA 1
ATOM 1568 C C . ASP A 1 195 ? 16.422 -10.540 -15.766 1.00 84.50 195 ASP A C 1
ATOM 1570 O O . ASP A 1 195 ? 16.306 -10.599 -14.533 1.00 84.50 195 ASP A O 1
ATOM 1574 N N . GLY A 1 196 ? 16.255 -9.375 -16.396 1.00 79.12 196 GLY A N 1
ATOM 1575 C CA . GLY A 1 196 ? 15.896 -8.106 -15.754 1.00 79.12 196 GLY A CA 1
ATOM 1576 C C . GLY A 1 196 ? 14.828 -7.283 -16.464 1.00 79.12 196 GLY A C 1
ATOM 1577 O O . GLY A 1 196 ? 14.404 -6.272 -15.911 1.00 79.12 196 GLY A O 1
ATOM 1578 N N . CYS A 1 197 ? 14.404 -7.680 -17.662 1.00 83.94 197 CYS A N 1
ATOM 1579 C CA . CYS A 1 197 ? 13.300 -7.071 -18.401 1.00 83.94 197 CYS A CA 1
ATOM 1580 C C . CYS A 1 197 ? 12.856 -8.053 -19.495 1.00 83.94 197 CYS A C 1
ATOM 1582 O O . CYS A 1 197 ? 13.713 -8.790 -19.972 1.00 83.94 197 CYS A O 1
ATOM 1584 N N . PRO A 1 198 ? 11.605 -8.013 -19.980 1.00 87.88 198 PRO A N 1
ATOM 1585 C CA . PRO A 1 198 ? 11.104 -8.974 -20.970 1.00 87.88 198 PRO A CA 1
ATOM 1586 C C . PRO A 1 198 ? 11.785 -8.899 -22.351 1.00 87.88 198 PRO A C 1
ATOM 1588 O O . PRO A 1 198 ? 11.394 -9.608 -23.261 1.00 87.88 198 PRO A O 1
ATOM 1591 N N . LYS A 1 199 ? 12.801 -8.057 -22.564 1.00 87.44 199 LYS A N 1
ATOM 1592 C CA . LYS A 1 199 ? 13.430 -7.902 -23.881 1.00 87.44 199 LYS A CA 1
ATOM 1593 C C . LYS A 1 199 ? 14.332 -9.083 -24.230 1.00 87.44 199 LYS A C 1
ATOM 1595 O O . LYS A 1 199 ? 15.211 -9.440 -23.438 1.00 87.44 199 LYS A O 1
ATOM 1600 N N . ALA A 1 200 ? 14.208 -9.563 -25.463 1.00 90.25 200 ALA A N 1
ATOM 1601 C CA . ALA A 1 200 ? 15.131 -10.513 -26.069 1.00 90.25 200 ALA A CA 1
ATOM 1602 C C . ALA A 1 200 ? 15.997 -9.862 -27.171 1.00 90.25 200 ALA A C 1
ATOM 1604 O O . ALA A 1 200 ? 15.673 -8.798 -27.712 1.00 90.25 200 ALA A O 1
ATOM 1605 N N . PHE A 1 201 ? 17.152 -10.459 -27.471 1.00 87.12 201 PHE A N 1
ATOM 1606 C CA . PHE A 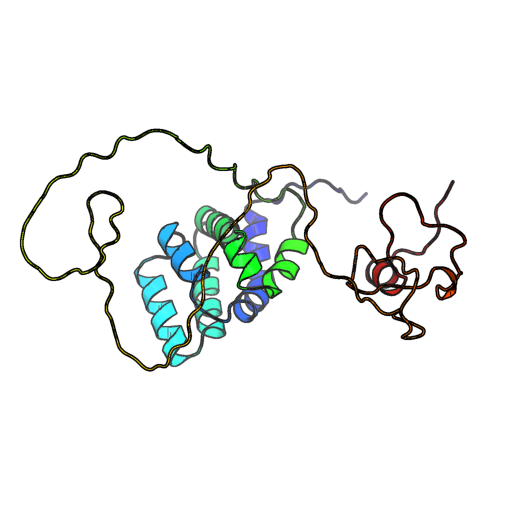1 201 ? 18.173 -9.889 -28.359 1.00 87.12 201 PHE A CA 1
ATOM 1607 C C . PHE A 1 201 ? 18.883 -10.979 -29.167 1.00 87.12 201 PHE A C 1
ATOM 1609 O O . PHE A 1 201 ? 19.235 -12.005 -28.602 1.00 87.12 201 PHE A O 1
ATOM 1616 N N . HIS A 1 202 ? 19.205 -10.754 -30.443 1.00 87.31 202 HIS A N 1
ATOM 1617 C CA . HIS A 1 202 ? 20.213 -11.591 -31.104 1.00 87.31 202 HIS A CA 1
ATOM 1618 C C . HIS A 1 202 ? 21.585 -11.338 -30.464 1.00 87.31 202 HIS A C 1
ATOM 1620 O O . HIS A 1 202 ? 21.942 -10.179 -30.237 1.00 87.31 202 HIS A O 1
ATOM 1626 N N . LEU A 1 203 ? 22.389 -12.388 -30.256 1.00 79.56 203 LEU A N 1
ATOM 1627 C CA . LEU A 1 203 ? 23.769 -12.272 -29.752 1.00 79.56 203 LEU A CA 1
ATOM 1628 C C . LEU A 1 203 ? 24.603 -11.280 -30.594 1.00 79.56 203 LEU A C 1
ATOM 1630 O O . LEU A 1 203 ? 25.340 -10.460 -30.046 1.00 79.56 203 LEU A O 1
ATOM 1634 N N . GLY A 1 204 ? 24.399 -11.293 -31.918 1.00 77.56 204 GLY A N 1
ATOM 1635 C CA . GLY A 1 204 ? 25.029 -10.384 -32.883 1.00 77.56 204 GLY A CA 1
ATOM 1636 C C . GLY A 1 204 ? 24.485 -8.947 -32.916 1.00 77.56 204 GLY A C 1
ATOM 1637 O O . GLY A 1 204 ? 25.148 -8.073 -33.467 1.00 77.56 204 GLY A O 1
ATOM 1638 N N . CYS A 1 205 ? 23.309 -8.675 -32.337 1.00 77.38 205 CYS A N 1
ATOM 1639 C CA . CYS A 1 205 ? 22.757 -7.315 -32.240 1.00 77.38 205 CYS A CA 1
ATOM 1640 C C . CYS A 1 205 ? 23.226 -6.567 -30.983 1.00 77.38 205 CYS A C 1
ATOM 1642 O O . CYS A 1 205 ? 23.012 -5.360 -30.880 1.00 77.38 205 CYS A O 1
ATOM 1644 N N . LEU A 1 206 ? 23.830 -7.264 -30.018 1.00 79.69 206 LEU A N 1
ATOM 1645 C CA . LEU A 1 206 ? 24.382 -6.655 -28.812 1.00 79.69 206 LEU A CA 1
ATOM 1646 C C . LEU A 1 206 ? 25.627 -5.815 -29.133 1.00 79.69 206 LEU A C 1
ATOM 1648 O O . LEU A 1 206 ? 26.296 -6.018 -30.145 1.00 79.69 206 LEU A O 1
ATOM 1652 N N . ILE A 1 207 ? 25.939 -4.856 -28.261 1.00 68.75 207 ILE A N 1
ATOM 1653 C CA . ILE A 1 207 ? 27.123 -3.997 -28.374 1.00 68.75 207 ILE A CA 1
ATOM 1654 C C . ILE A 1 207 ? 27.871 -4.056 -27.031 1.00 68.75 207 ILE A C 1
ATOM 1656 O O . ILE A 1 207 ? 27.383 -3.468 -26.066 1.00 68.75 207 ILE A O 1
ATOM 1660 N N . PRO A 1 208 ? 29.029 -4.741 -26.941 1.00 69.62 208 PRO A N 1
ATOM 1661 C CA . PRO A 1 208 ? 29.648 -5.566 -27.986 1.00 69.62 208 PRO A CA 1
ATOM 1662 C C . PRO A 1 208 ? 28.816 -6.825 -28.323 1.00 69.62 208 PRO A C 1
ATOM 1664 O O . PRO A 1 208 ? 28.076 -7.307 -27.460 1.00 69.62 208 PRO A O 1
ATOM 1667 N N . PRO A 1 209 ? 28.943 -7.383 -29.543 1.00 74.44 209 PRO A N 1
ATOM 1668 C CA . PRO A 1 209 ? 28.317 -8.655 -29.895 1.00 74.44 209 PRO A CA 1
ATOM 1669 C C . PRO A 1 209 ? 28.825 -9.794 -29.010 1.00 74.44 209 PRO A C 1
ATOM 1671 O O . PRO A 1 209 ? 30.025 -9.889 -28.743 1.00 74.44 209 PRO A O 1
ATOM 1674 N N . LEU A 1 210 ? 27.924 -10.683 -28.594 1.00 74.38 210 LEU A N 1
ATOM 1675 C CA . LEU A 1 210 ? 28.297 -11.922 -27.915 1.00 74.38 210 LEU A CA 1
ATOM 1676 C C . LEU A 1 210 ? 28.572 -13.019 -28.949 1.00 74.38 210 LEU A C 1
ATOM 1678 O O . LEU A 1 210 ? 27.856 -13.142 -29.941 1.00 74.38 210 LEU A O 1
ATOM 1682 N N . THR A 1 211 ? 29.604 -13.827 -28.712 1.00 70.44 211 THR A N 1
ATOM 1683 C CA . THR A 1 211 ? 29.956 -14.979 -29.562 1.00 70.44 211 THR A CA 1
ATOM 1684 C C . THR A 1 211 ? 29.341 -16.292 -29.084 1.00 70.44 211 THR A C 1
ATOM 1686 O O . THR A 1 211 ? 29.303 -17.256 -29.840 1.00 70.44 211 THR A O 1
ATOM 1689 N N . GLU A 1 212 ? 28.874 -16.340 -27.837 1.00 74.19 212 GLU A N 1
ATOM 1690 C CA . GLU A 1 212 ? 28.293 -17.517 -27.190 1.00 74.19 212 GLU A CA 1
ATOM 1691 C C . GLU A 1 212 ? 27.254 -17.101 -26.137 1.00 74.19 212 GLU A C 1
ATOM 1693 O O . GLU A 1 212 ? 27.216 -15.943 -25.706 1.00 74.19 212 GLU A O 1
ATOM 1698 N N . ILE A 1 213 ? 26.403 -18.043 -25.723 1.00 76.75 213 ILE A N 1
ATOM 1699 C CA . ILE A 1 213 ? 25.429 -17.819 -24.650 1.00 76.75 213 ILE A CA 1
ATOM 1700 C C . ILE A 1 213 ? 26.180 -17.857 -23.304 1.00 76.75 213 ILE A C 1
ATOM 1702 O O . ILE A 1 213 ? 26.767 -18.889 -22.971 1.00 76.75 213 ILE A O 1
ATOM 1706 N N . PRO A 1 214 ? 26.171 -16.773 -22.509 1.00 74.75 214 PRO A N 1
ATOM 1707 C CA . PRO A 1 214 ? 26.875 -16.713 -21.233 1.00 74.75 214 PRO A CA 1
ATOM 1708 C C . PRO A 1 214 ? 26.278 -17.684 -20.208 1.00 74.75 214 PRO A C 1
ATOM 1710 O O . PRO A 1 214 ? 25.063 -17.815 -20.072 1.00 74.75 214 PRO A O 1
ATOM 1713 N N . SER A 1 215 ? 27.142 -18.334 -19.429 1.00 64.56 215 SER A N 1
ATOM 1714 C CA . SER A 1 215 ? 26.727 -19.251 -18.366 1.00 64.56 215 SER A CA 1
ATOM 1715 C C . SER A 1 215 ? 26.150 -18.505 -17.156 1.00 64.56 215 SER A C 1
ATOM 1717 O O . SER A 1 215 ? 26.842 -17.693 -16.538 1.00 64.56 215 SER A O 1
ATOM 1719 N N . GLY A 1 216 ? 24.926 -18.846 -16.751 1.00 72.06 216 GLY A N 1
ATOM 1720 C CA . GLY A 1 216 ? 24.250 -18.227 -15.607 1.00 72.06 216 GLY A CA 1
ATOM 1721 C C . GLY A 1 216 ? 23.348 -17.070 -16.031 1.00 72.06 216 GLY A C 1
ATOM 1722 O O . GLY A 1 216 ? 22.747 -17.123 -17.097 1.00 72.06 216 GLY A O 1
ATOM 1723 N N . THR A 1 217 ? 23.207 -16.051 -15.178 1.00 78.44 217 THR A N 1
ATOM 1724 C CA . THR A 1 217 ? 22.266 -14.953 -15.447 1.00 78.44 217 THR A CA 1
ATOM 1725 C C . THR A 1 217 ? 22.861 -13.873 -16.346 1.00 78.44 217 THR A C 1
ATOM 1727 O O . THR A 1 217 ? 23.911 -13.315 -16.007 1.00 78.44 217 THR A O 1
ATOM 1730 N N . TRP A 1 218 ? 22.148 -13.481 -17.399 1.00 83.69 218 TRP A N 1
ATOM 1731 C CA . TRP A 1 218 ? 22.516 -12.390 -18.297 1.00 83.69 218 TRP A CA 1
ATOM 1732 C C . TRP A 1 218 ? 21.513 -11.233 -18.246 1.00 83.69 218 TRP A C 1
ATOM 1734 O O . TRP A 1 218 ? 20.310 -11.400 -18.047 1.00 83.69 218 TRP A O 1
ATOM 1744 N N . ARG A 1 219 ? 22.024 -10.009 -18.407 1.00 84.19 219 ARG A N 1
ATOM 1745 C CA . ARG A 1 219 ? 21.227 -8.779 -18.396 1.00 84.19 219 ARG A CA 1
ATOM 1746 C C . ARG A 1 219 ? 21.682 -7.867 -19.525 1.00 84.19 219 ARG A C 1
ATOM 1748 O O . ARG A 1 219 ? 22.880 -7.655 -19.704 1.00 84.19 219 ARG A O 1
ATOM 1755 N N . CYS A 1 220 ? 20.723 -7.296 -20.245 1.00 84.25 220 CYS A N 1
ATOM 1756 C CA . CYS A 1 220 ? 20.990 -6.308 -21.283 1.00 84.25 220 CYS A CA 1
ATOM 1757 C C . CYS A 1 220 ? 21.567 -5.012 -20.691 1.00 84.25 220 CYS A C 1
ATOM 1759 O O . CYS A 1 220 ? 21.392 -4.727 -19.501 1.00 84.25 220 CYS A O 1
ATOM 1761 N N . ASP A 1 221 ? 22.215 -4.198 -21.532 1.00 78.31 221 ASP A N 1
ATOM 1762 C CA . ASP A 1 221 ? 22.850 -2.949 -21.095 1.00 78.31 221 ASP A CA 1
ATOM 1763 C C . ASP A 1 221 ? 21.882 -2.032 -20.330 1.00 78.31 221 ASP A C 1
ATOM 1765 O O . ASP A 1 221 ? 22.223 -1.545 -19.258 1.00 78.31 221 ASP A O 1
ATOM 1769 N N . SER A 1 222 ? 20.630 -1.891 -20.785 1.00 78.75 222 SER A N 1
ATOM 1770 C CA . SER A 1 222 ? 19.627 -1.073 -20.087 1.00 78.75 222 SER A CA 1
ATOM 1771 C C . SER A 1 222 ? 19.405 -1.513 -18.633 1.00 78.75 222 SER A C 1
ATOM 1773 O O . SER A 1 222 ? 19.257 -0.668 -17.752 1.00 78.75 222 SER A O 1
ATOM 1775 N N . CYS A 1 223 ? 19.421 -2.821 -18.356 1.00 80.19 223 CYS A N 1
ATOM 1776 C CA . CYS A 1 223 ? 19.282 -3.358 -17.002 1.00 80.19 223 CYS A CA 1
ATOM 1777 C C . CYS A 1 223 ? 20.560 -3.214 -16.164 1.00 80.19 223 CYS A C 1
ATOM 1779 O O . CYS A 1 223 ? 20.470 -3.137 -14.942 1.00 80.19 223 CYS A O 1
ATOM 1781 N N . LEU A 1 224 ? 21.741 -3.181 -16.782 1.00 78.25 224 LEU A N 1
ATOM 1782 C CA . LEU A 1 224 ? 23.021 -3.033 -16.078 1.00 78.25 224 LEU A CA 1
ATOM 1783 C C . LEU A 1 224 ? 23.351 -1.563 -15.793 1.00 78.25 224 LEU A C 1
ATOM 1785 O O . LEU A 1 224 ? 23.720 -1.229 -14.664 1.00 78.25 224 LEU A O 1
ATOM 1789 N N . SER A 1 225 ? 23.087 -0.686 -16.762 1.00 72.94 225 SER A N 1
ATOM 1790 C CA . SER A 1 225 ? 23.104 0.772 -16.629 1.00 72.94 225 SER A CA 1
ATOM 1791 C C . SER A 1 225 ? 22.129 1.251 -15.547 1.00 72.94 225 SER A C 1
ATOM 1793 O O . SER A 1 225 ? 22.521 2.031 -14.680 1.00 72.94 225 SER A O 1
ATOM 1795 N N . ALA A 1 226 ? 20.904 0.707 -15.493 1.00 66.62 226 ALA A N 1
ATOM 1796 C CA . ALA A 1 226 ? 19.944 0.993 -14.416 1.00 66.62 226 ALA A CA 1
ATOM 1797 C C . ALA A 1 226 ? 20.404 0.515 -13.019 1.00 66.62 226 ALA A C 1
ATOM 1799 O O . ALA A 1 226 ? 19.932 1.029 -12.007 1.00 66.62 226 ALA A O 1
ATOM 1800 N N . LEU A 1 227 ? 21.330 -0.449 -12.950 1.00 62.94 227 LEU A N 1
ATOM 1801 C CA . LEU A 1 227 ? 21.932 -0.951 -11.708 1.00 62.94 227 LEU A CA 1
ATOM 1802 C C . LEU A 1 227 ? 23.292 -0.301 -11.388 1.00 62.94 227 LEU A C 1
ATOM 1804 O O . LEU A 1 227 ? 23.926 -0.686 -10.404 1.00 62.94 227 LEU A O 1
ATOM 1808 N N . GLY A 1 228 ? 23.758 0.653 -12.205 1.00 50.56 228 GLY A N 1
ATOM 1809 C CA . GLY A 1 228 ? 25.044 1.333 -12.028 1.00 50.56 228 GLY A CA 1
ATOM 1810 C C . GLY A 1 228 ? 26.272 0.425 -12.179 1.00 50.56 228 GLY A C 1
ATOM 1811 O O . GLY A 1 228 ? 27.341 0.767 -11.675 1.00 50.56 228 GLY A O 1
ATOM 1812 N N . ARG A 1 229 ? 26.140 -0.738 -12.836 1.00 51.75 229 ARG A N 1
ATOM 1813 C CA . ARG A 1 229 ? 27.229 -1.716 -12.997 1.00 51.75 229 ARG A CA 1
ATOM 1814 C C . ARG A 1 229 ? 27.786 -1.659 -14.414 1.00 51.75 229 ARG A C 1
ATOM 1816 O O . ARG A 1 229 ? 27.054 -1.899 -15.369 1.00 51.75 229 ARG A O 1
ATOM 1823 N N . LYS A 1 230 ? 29.087 -1.396 -14.552 1.00 38.97 230 LYS A N 1
ATOM 1824 C CA . LYS A 1 230 ? 29.781 -1.533 -15.840 1.00 38.97 230 LYS A CA 1
ATOM 1825 C C . LYS A 1 230 ? 30.006 -3.015 -16.154 1.00 38.97 230 LYS A C 1
ATOM 1827 O O . LYS A 1 230 ? 30.402 -3.775 -15.275 1.00 38.97 230 LYS A O 1
ATOM 1832 N N . GLN A 1 231 ? 29.774 -3.415 -17.404 1.00 51.62 231 GLN A N 1
ATOM 1833 C CA . GLN A 1 231 ? 30.117 -4.749 -17.905 1.00 51.62 231 GLN A CA 1
ATOM 1834 C C . GLN A 1 231 ? 31.631 -4.883 -18.119 1.00 51.62 231 GLN A C 1
ATOM 1836 O O . GLN A 1 231 ? 32.090 -4.618 -19.222 1.00 51.62 231 GLN A O 1
ATOM 1841 N N . TRP A 1 232 ? 32.388 -5.285 -17.099 1.00 53.38 232 TRP A N 1
ATOM 1842 C CA . TRP A 1 232 ? 33.503 -6.246 -17.204 1.00 53.38 232 TRP A CA 1
ATOM 1843 C C . TRP A 1 232 ? 34.212 -6.359 -15.849 1.00 53.38 232 TRP A C 1
ATOM 1845 O O . TRP A 1 232 ? 34.743 -5.384 -15.338 1.00 53.38 232 TRP A O 1
ATOM 1855 N N . GLU A 1 233 ? 34.224 -7.561 -15.279 1.00 35.78 233 GLU A N 1
ATOM 1856 C CA . GLU A 1 233 ? 35.148 -7.974 -14.214 1.00 35.78 233 GLU A CA 1
ATOM 1857 C C . GLU A 1 233 ? 35.185 -9.510 -14.249 1.00 35.78 233 GLU A C 1
ATOM 1859 O O . GLU A 1 233 ? 34.570 -10.215 -13.452 1.00 35.78 233 GLU A O 1
ATOM 1864 N N . THR A 1 234 ? 35.830 -10.020 -15.301 1.00 53.00 234 THR A N 1
ATOM 1865 C CA . THR A 1 234 ? 36.058 -11.447 -15.547 1.00 53.00 234 THR A CA 1
ATOM 1866 C C . THR A 1 234 ? 37.560 -11.708 -15.484 1.00 53.00 234 THR A C 1
ATOM 1868 O O . THR A 1 234 ? 38.256 -11.406 -16.452 1.00 53.00 234 THR A O 1
ATOM 1871 N N . ALA A 1 235 ? 38.037 -12.223 -14.347 1.00 34.81 235 ALA A N 1
ATOM 1872 C CA . ALA A 1 235 ? 39.285 -12.979 -14.154 1.00 34.81 235 ALA A CA 1
ATOM 1873 C C . ALA A 1 235 ? 39.408 -13.371 -12.670 1.00 34.81 235 ALA A C 1
ATOM 1875 O O . ALA A 1 235 ? 39.497 -12.442 -11.837 1.00 34.81 235 ALA A O 1
#

Solvent-accessible surface area (backbone atoms only — not comparable to full-atom values): 15563 Å² total; per-residue (Å²): 143,80,80,95,78,72,81,80,49,74,80,47,55,60,52,51,48,67,68,43,39,63,60,54,16,77,28,38,80,54,60,73,65,60,57,54,53,31,44,80,66,68,50,39,52,76,65,56,51,52,52,35,53,55,32,28,76,76,64,33,38,37,55,17,43,39,51,51,54,55,54,49,73,71,53,61,68,61,45,50,51,52,42,52,60,49,59,67,33,68,73,42,40,63,74,22,58,63,45,48,65,58,56,70,70,51,66,93,76,75,59,83,75,80,73,79,79,79,80,83,78,89,82,85,88,82,88,81,93,82,89,80,97,73,91,76,91,72,65,75,68,85,95,56,81,62,82,84,87,85,79,89,82,90,84,86,88,87,87,89,86,79,90,88,85,89,86,87,83,82,90,81,80,85,81,73,72,52,47,76,33,17,76,81,84,66,49,62,76,78,59,51,65,27,82,73,48,50,52,14,31,35,45,76,75,42,90,76,57,48,93,67,87,75,89,75,90,49,65,48,65,73,55,30,60,76,67,74,48,79,96,78,90,88,132

Radius of gyration: 25.19 Å; Cα contacts (8 Å, |Δi|>4): 189; chains: 1; bounding box: 76×49×55 Å

Nearest PDB structures (foldseek):
  2ke1-assembly1_A  TM=8.129E-01  e=4.546E-06  Homo sapiens
  1xwh-assembly1_A  TM=7.870E-01  e=4.299E-06  Homo sapiens
  6guu-assembly1_A  TM=9.780E-01  e=1.705E-04  Homo sapiens
  2puy-assembly1_A  TM=9.141E-01  e=3.330E-04  Homo sapiens
  2puy-assembly1_B  TM=9.442E-01  e=6.503E-04  Homo sapiens

Foldseek 3Di:
DDDPDDQQDLVVLLVLLVVCLQLLLVLDQDCPPLLVLLVVLVLDDPVLSVQLVVCCVVPNRSVSSSVSSVVSSPDDSVSSVSSVVSCPDPVNCVSRVSCVVSVVPDDDPNDDDPDDPDDDDDDDDDDDDDDDDDDDDWDDDPPDTDDDDDDDDDDDDDDDDDDDDDDDDDDDDPDPAADQAAPQPRHGDDWDAAPQDSHTHQQVRAVVRHPDDDPDHHHHPVRCVVVVHDPDDDD

InterPro domains:
  IPR001965 Zinc finger, PHD-type [SM00249] (181-224)
  IPR004865 HSR domain [PF03172] (12-108)
  IPR004865 HSR domain [PS51414] (1-111)
  IPR008087 Autoimmune regulator, AIRE [PR01711] (14-25)
  IPR008087 Autoimmune regulator, AIRE [PR01711] (29-42)
  IPR008087 Autoimmune regulator, AIRE [PR01711] (45-63)
  IPR008087 Autoimmune regulator, AIRE [PR01711] (82-96)
  IPR011011 Zinc finger, FYVE/PHD-type [SSF57903] (175-228)
  IPR013083 Zinc finger, RING/FYVE/PHD-type [G3DSA:3.30.40.10] (173-231)
  IPR019786 Zinc finger, PHD-type, conserved site [PS01359] (182-223)
  IPR019787 Zinc finger, PHD-finger [PF00628] (182-223)
  IPR019787 Zinc finger, PHD-finger [PS50016] (179-226)
  IPR043563 Nuclear body protein Sp110/Sp140/Sp140L-like [PTHR46386] (5-120)

Organism: Python bivittatus (NCBI:txid176946)

pLDDT: mean 70.22, std 25.64, range [25.03, 98.38]

Mean predicted aligned error: 19.91 Å

Secondary structure (DSSP, 8-state):
------PPPHHHHHHHHHHHHHHHHTT--SSTTHHHHHHTTTSS-HHHHHHHHHHHHHH-HHHHHHHHHHHHTTS-HHHHHHHHHHHTSHHHHHHSTTHHHHHTTS-TTSSPPPPPP---------------S---PPEEETTEEE------------------------------PPPSSBTTT---SSEEEPTTSS-EEEGGGSSSPPSSPPSS----HHHHHTTT--S----

Sequence (235 aa):
MFNSNRSLGEGDLRKLLKIYRTEISMAVDDVFPLLHGLADHEVVTEEMFKDTLHLKETEGCHKAFYTMLTWLLNQDLSSIKDFWMVLFKEYNLERYSKLQSIWSSFPKGSFPKAKAVRKLENAEVQHYPLPNGNAKKFVKVGDECYTSCTSEELGENKAYEMKPSMNNKELQVSEYKNDDECAICKDGGELICCDGCPKAFHLGCLIPPLTEIPSGTWRCDSCLSALGRKQWETA